Protein AF-A0A177ATF8-F1 (afdb_monomer_lite)

Sequence (347 aa):
CILMDHHNENELISTLVDDVFYNIKNSMKRIILTKNTNIICAMVNNLISILLDEKSLIYTFDLYVRNCFGDENGMIDVDKEVSIEEKDMLCTIQSEIQNLSKYTHLRDNIEANDEKSNILTIRSIFLIFLNNMDVAKQNIDSLAKFISKTYNESVISENDYTNKKLECCILSLTNVKEEIDIFIRRIYKKLYDSFICPIFSNFFIPFSTIDHSIESTDYKLHSCWLERLVDKIEEIFFSFKQVLTPRNGNIFLINLIAALSNHLSKIIYNKKFSKSMSSIVHTNVRTLMQYFDSLTDMSIKKHYLNLKNLVTILSLENIRSTNAEFIEDVIYDGVYTASEIKQILLL

InterPro domains:
  IPR013167 COG4 transport protein, middle alpha-helical bundle [PF08318] (4-52)
  IPR048682 Conserved oligomeric Golgi complex subunit 4 [PTHR24016] (6-344)
  IPR048684 Conserved oligomeric Golgi complex subunit 4, C-terminal [PF20662] (126-320)

Radius of gyration: 26.04 Å; chains: 1; bounding box: 55×57×76 Å

Structure (mmCIF, N/CA/C/O backbone):
data_AF-A0A177ATF8-F1
#
_entry.id   AF-A0A177ATF8-F1
#
loop_
_atom_site.group_PDB
_atom_site.id
_atom_site.type_symbol
_atom_site.label_atom_id
_atom_site.label_alt_id
_atom_site.label_comp_id
_atom_site.label_asym_id
_atom_site.label_entity_id
_atom_site.label_seq_id
_atom_site.pdbx_PDB_ins_code
_atom_site.Cartn_x
_atom_site.Cartn_y
_atom_site.Cartn_z
_atom_site.occupancy
_atom_site.B_iso_or_equiv
_atom_site.auth_seq_id
_atom_site.auth_comp_id
_atom_site.auth_asym_id
_atom_site.auth_atom_id
_atom_site.pdbx_PDB_model_num
ATOM 1 N N . CYS A 1 1 ? -24.972 -24.204 12.909 1.00 30.77 1 CYS A N 1
ATOM 2 C CA . CYS A 1 1 ? -23.916 -23.189 12.748 1.00 30.77 1 CYS A CA 1
ATOM 3 C C . CYS A 1 1 ? -24.547 -21.959 12.135 1.00 30.77 1 CYS A C 1
ATOM 5 O O . CYS A 1 1 ? -25.126 -22.086 11.064 1.00 30.77 1 CYS A O 1
ATOM 7 N N . ILE A 1 2 ? -24.527 -20.824 12.838 1.00 25.48 2 ILE A N 1
ATOM 8 C CA . ILE A 1 2 ? -24.933 -19.555 12.232 1.00 25.48 2 ILE A CA 1
ATOM 9 C C . ILE A 1 2 ? -23.849 -19.237 11.213 1.00 25.48 2 ILE A C 1
ATOM 11 O O . ILE A 1 2 ? -22.679 -19.106 11.563 1.00 25.48 2 ILE A O 1
ATOM 15 N N . LEU A 1 3 ? -24.249 -19.242 9.954 1.00 34.59 3 LEU A N 1
ATOM 16 C CA . LEU A 1 3 ? -23.430 -18.841 8.835 1.00 34.59 3 LEU A CA 1
ATOM 17 C C . LEU A 1 3 ? -23.235 -17.327 8.931 1.00 34.59 3 LEU A C 1
ATOM 19 O O . LEU A 1 3 ? -24.148 -16.577 8.616 1.00 34.59 3 LEU A O 1
ATOM 23 N N . MET A 1 4 ? -22.112 -16.908 9.517 1.00 41.06 4 MET A N 1
ATOM 24 C CA . MET A 1 4 ? -21.861 -15.507 9.882 1.00 41.06 4 MET A CA 1
ATOM 25 C C . MET A 1 4 ? -21.227 -14.683 8.754 1.00 41.06 4 MET A C 1
ATOM 27 O O . MET A 1 4 ? -21.242 -13.464 8.848 1.00 41.06 4 MET A O 1
ATOM 31 N N . ASP A 1 5 ? -20.697 -15.309 7.701 1.00 41.91 5 ASP A N 1
ATOM 32 C CA . ASP A 1 5 ? -20.011 -14.601 6.614 1.00 41.91 5 ASP A CA 1
ATOM 33 C C . ASP A 1 5 ? -20.756 -14.825 5.292 1.00 41.91 5 ASP A C 1
ATOM 35 O O . ASP A 1 5 ? -20.765 -15.927 4.738 1.00 41.91 5 ASP A O 1
ATOM 39 N N . HIS A 1 6 ? -21.422 -13.779 4.807 1.00 46.06 6 HIS A N 1
ATOM 40 C CA . HIS A 1 6 ? -21.939 -13.699 3.446 1.00 46.06 6 HIS A CA 1
ATOM 41 C C . HIS A 1 6 ? -21.131 -12.626 2.726 1.00 46.06 6 HIS A C 1
ATOM 43 O O . HIS A 1 6 ? -21.484 -11.453 2.749 1.00 46.06 6 HIS A O 1
ATOM 49 N N . HIS A 1 7 ? -20.029 -13.029 2.100 1.00 46.16 7 HIS A N 1
ATOM 50 C CA . HIS A 1 7 ? -19.323 -12.152 1.178 1.00 46.16 7 HIS A CA 1
ATOM 51 C C . HIS A 1 7 ? -20.158 -12.030 -0.103 1.00 46.16 7 HIS A C 1
ATOM 53 O O . HIS A 1 7 ? -20.204 -12.966 -0.903 1.00 46.16 7 HIS A O 1
ATOM 59 N N . ASN A 1 8 ? -20.828 -10.894 -0.317 1.00 51.62 8 ASN A N 1
ATOM 60 C CA . ASN A 1 8 ? -21.499 -10.643 -1.591 1.00 51.62 8 ASN A CA 1
ATOM 61 C C . ASN A 1 8 ? -20.451 -10.450 -2.692 1.00 51.62 8 ASN A C 1
ATOM 63 O O . ASN A 1 8 ? -19.430 -9.804 -2.493 1.00 51.62 8 ASN A O 1
ATOM 67 N N . GLU A 1 9 ? -20.706 -10.959 -3.890 1.00 49.53 9 GLU A N 1
ATOM 68 C CA . GLU A 1 9 ? -19.731 -10.978 -4.997 1.00 49.53 9 GLU A CA 1
ATOM 69 C C . GLU A 1 9 ? -19.339 -9.599 -5.539 1.00 49.53 9 GLU A C 1
ATOM 71 O O . GLU A 1 9 ? -18.375 -9.476 -6.289 1.00 49.53 9 GLU A O 1
ATOM 76 N N . ASN A 1 10 ? -20.050 -8.559 -5.101 1.00 56.31 10 ASN A N 1
ATOM 77 C CA . ASN A 1 10 ? -19.768 -7.161 -5.413 1.00 56.31 10 ASN A CA 1
ATOM 78 C C . ASN A 1 10 ? -19.165 -6.385 -4.230 1.00 56.31 10 ASN A C 1
ATOM 80 O O . ASN A 1 10 ? -18.885 -5.193 -4.361 1.00 56.31 10 ASN A O 1
ATOM 84 N N . GLU A 1 11 ? -19.007 -7.018 -3.069 1.00 62.88 11 GLU A N 1
ATOM 85 C CA . GLU A 1 11 ? -18.412 -6.387 -1.898 1.00 62.88 11 GLU A CA 1
ATOM 86 C C . GLU A 1 11 ? -16.899 -6.601 -1.909 1.00 62.88 11 GLU A C 1
ATOM 88 O O . GLU A 1 11 ? -16.391 -7.678 -2.191 1.00 62.88 11 GLU A O 1
ATOM 93 N N . LEU A 1 12 ? -16.159 -5.526 -1.646 1.00 71.56 12 LEU A N 1
ATOM 94 C CA . LEU A 1 12 ? -14.693 -5.539 -1.632 1.00 71.56 12 LEU A CA 1
ATOM 95 C C . LEU A 1 12 ? -14.150 -5.860 -0.231 1.00 71.56 12 LEU A C 1
ATOM 97 O O . LEU A 1 12 ? -12.941 -5.926 -0.031 1.00 71.56 12 LEU A O 1
ATOM 101 N N . ILE A 1 13 ? -15.037 -6.001 0.750 1.00 69.44 13 ILE A N 1
ATOM 102 C CA . ILE A 1 13 ? -14.748 -6.249 2.159 1.00 69.44 13 ILE A CA 1
ATOM 103 C C . ILE A 1 13 ? -15.751 -7.265 2.696 1.00 69.44 13 ILE A C 1
ATOM 105 O O . ILE A 1 13 ? -16.874 -7.332 2.210 1.00 69.44 13 ILE A O 1
ATOM 109 N N . SER A 1 14 ? -15.363 -8.023 3.719 1.00 69.25 14 SER A N 1
ATOM 110 C CA . SER A 1 14 ? -16.320 -8.847 4.463 1.00 69.25 14 SER A CA 1
ATOM 111 C C . SER A 1 14 ? -17.169 -7.953 5.366 1.00 69.25 14 SER A C 1
ATOM 113 O O . SER A 1 14 ? -16.641 -7.090 6.077 1.00 69.25 14 SER A O 1
ATOM 115 N N . THR A 1 15 ? -18.478 -8.209 5.393 1.00 66.62 15 THR A N 1
ATOM 116 C CA . THR A 1 15 ? -19.427 -7.553 6.305 1.00 66.62 15 THR A CA 1
ATOM 117 C C . THR A 1 15 ? -19.048 -7.746 7.776 1.00 66.62 15 THR A C 1
ATOM 119 O O . THR A 1 15 ? -19.342 -6.892 8.613 1.00 66.62 15 THR A O 1
ATOM 122 N N . LEU A 1 16 ? -18.313 -8.821 8.096 1.00 70.06 16 LEU A N 1
ATOM 123 C CA . LEU A 1 16 ? -17.873 -9.131 9.454 1.00 70.06 16 LEU A CA 1
ATOM 124 C C . LEU A 1 16 ? -16.997 -8.044 10.067 1.00 70.06 16 LEU A C 1
ATOM 126 O O . LEU A 1 16 ? -17.070 -7.830 11.276 1.00 70.06 16 LEU A O 1
ATOM 130 N N . VAL A 1 17 ? -16.161 -7.361 9.277 1.00 75.56 17 VAL A N 1
ATOM 131 C CA . VAL A 1 17 ? -15.259 -6.337 9.824 1.00 75.56 17 VAL A CA 1
ATOM 132 C C . VAL A 1 17 ? -16.083 -5.211 10.440 1.00 75.56 17 VAL A C 1
ATOM 134 O O . VAL A 1 17 ? -15.890 -4.861 11.606 1.00 75.56 17 VAL A O 1
ATOM 137 N N . ASP A 1 18 ? -17.051 -4.681 9.700 1.00 76.69 18 ASP A N 1
ATOM 138 C CA . ASP A 1 18 ? -17.889 -3.591 10.188 1.00 76.69 18 ASP A CA 1
ATOM 139 C C . ASP A 1 18 ? -18.818 -4.044 11.320 1.00 76.69 18 ASP A C 1
ATOM 141 O O . ASP A 1 18 ? -18.951 -3.325 12.315 1.00 76.69 18 ASP A O 1
ATOM 145 N N . ASP A 1 19 ? -19.372 -5.256 11.249 1.00 78.12 19 ASP A N 1
ATOM 146 C CA . ASP A 1 19 ? -20.216 -5.820 12.309 1.00 78.12 19 ASP A CA 1
ATOM 147 C C . ASP A 1 19 ? -19.453 -6.009 13.627 1.00 78.12 19 ASP A C 1
ATOM 149 O O . ASP A 1 19 ? -19.945 -5.660 14.710 1.00 78.12 19 ASP A O 1
ATOM 153 N N . VAL A 1 20 ? -18.221 -6.522 13.562 1.00 83.94 20 VAL A N 1
ATOM 154 C CA . VAL A 1 20 ? -17.347 -6.685 14.729 1.00 83.94 20 VAL A CA 1
ATOM 155 C C . VAL A 1 20 ? -17.054 -5.323 15.351 1.00 83.94 20 VAL A C 1
ATOM 157 O O . VAL A 1 20 ? -17.282 -5.133 16.550 1.00 83.94 20 VAL A O 1
ATOM 160 N N . PHE A 1 21 ? -16.628 -4.336 14.560 1.00 85.69 21 PHE A N 1
ATOM 161 C CA . PHE A 1 21 ? -16.332 -3.000 15.083 1.00 85.69 21 PHE A CA 1
ATOM 162 C C . PHE A 1 21 ? -17.583 -2.259 15.576 1.00 85.69 21 PHE A C 1
ATOM 164 O O . PHE A 1 21 ? -17.510 -1.537 16.577 1.00 85.69 21 PHE A O 1
ATOM 171 N N . TYR A 1 22 ? -18.748 -2.481 14.965 1.00 86.12 22 TYR A N 1
ATOM 172 C CA . TYR A 1 22 ? -20.034 -1.977 15.444 1.00 86.12 22 TYR A CA 1
ATOM 173 C C . TYR A 1 22 ? -20.392 -2.555 16.822 1.00 86.12 22 TYR A C 1
ATOM 175 O O . TYR A 1 22 ? -20.725 -1.813 17.756 1.00 86.12 22 TYR A O 1
ATOM 183 N N . ASN A 1 23 ? -20.251 -3.871 16.993 1.00 87.19 23 ASN A N 1
ATOM 184 C CA . ASN A 1 23 ? -20.499 -4.559 18.260 1.00 87.19 23 ASN A CA 1
ATOM 185 C C . ASN A 1 23 ? -19.520 -4.130 19.360 1.00 87.19 23 ASN A C 1
ATOM 187 O O . ASN A 1 23 ? -19.931 -3.899 20.508 1.00 87.19 23 ASN A O 1
ATOM 191 N N . ILE A 1 24 ? -18.243 -3.954 19.012 1.00 89.00 24 ILE A N 1
ATOM 192 C CA . ILE A 1 24 ? -17.220 -3.414 19.912 1.00 89.00 24 ILE A CA 1
ATOM 193 C C . ILE A 1 24 ? -17.608 -2.001 20.348 1.00 89.00 24 ILE A C 1
ATOM 195 O O . ILE A 1 24 ? -17.660 -1.721 21.546 1.00 89.00 24 ILE A O 1
ATOM 199 N N . LYS A 1 25 ? -17.958 -1.118 19.408 1.00 90.38 25 LYS A N 1
ATOM 200 C CA . LYS A 1 25 ? -18.354 0.268 19.694 1.00 90.38 25 LYS A CA 1
ATOM 201 C C . LYS A 1 25 ? -19.558 0.342 20.636 1.00 90.38 25 LYS A C 1
ATOM 203 O O . LYS A 1 25 ? -19.536 1.097 21.611 1.00 90.38 25 LYS A O 1
ATOM 208 N N . ASN A 1 26 ? -20.583 -0.480 20.403 1.00 89.12 26 ASN A N 1
ATOM 209 C CA . ASN A 1 26 ? -21.754 -0.574 21.279 1.00 89.12 26 ASN A CA 1
ATOM 210 C C . ASN A 1 26 ? -21.405 -1.085 22.683 1.00 89.12 26 ASN A C 1
ATOM 212 O O . ASN A 1 26 ? -21.933 -0.587 23.680 1.00 89.12 26 ASN A O 1
ATOM 216 N N . SER A 1 27 ? -20.499 -2.057 22.777 1.00 90.19 27 SER A N 1
ATOM 217 C CA .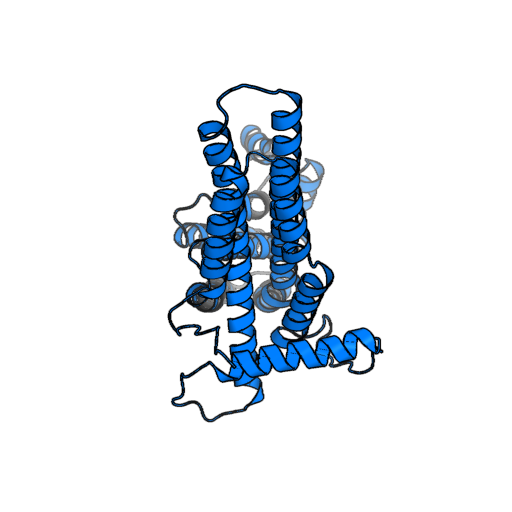 SER A 1 27 ? -20.024 -2.579 24.061 1.00 90.19 27 SER A CA 1
ATOM 218 C C . SER A 1 27 ? -19.214 -1.534 24.825 1.00 90.19 27 SER A C 1
ATOM 220 O O . SER A 1 27 ? -19.474 -1.308 26.006 1.00 90.19 27 SER A O 1
ATOM 222 N N . MET A 1 28 ? -18.329 -0.806 24.139 1.00 90.19 28 MET A N 1
ATOM 223 C CA . MET A 1 28 ? -17.573 0.304 24.719 1.00 90.19 28 MET A CA 1
ATOM 224 C C . MET A 1 28 ? -18.494 1.413 25.223 1.00 90.19 28 MET A C 1
ATOM 226 O O . MET A 1 28 ? -18.302 1.894 26.336 1.00 90.19 28 MET A O 1
ATOM 230 N N . LYS A 1 29 ? -19.553 1.757 24.479 1.00 90.56 29 LYS A N 1
ATOM 231 C CA . LYS A 1 29 ? -20.559 2.731 24.929 1.00 90.56 29 LYS A CA 1
ATOM 232 C C . LYS A 1 29 ? -21.166 2.342 26.281 1.00 90.56 29 LYS A C 1
ATOM 234 O O . LYS A 1 29 ? -21.261 3.184 27.167 1.00 90.56 29 LYS A O 1
ATOM 239 N N . ARG A 1 30 ? -21.547 1.070 26.463 1.00 90.19 30 ARG A N 1
ATOM 240 C CA . ARG A 1 30 ? -22.097 0.563 27.736 1.00 90.19 30 ARG A CA 1
ATOM 241 C C . ARG A 1 30 ? -21.068 0.591 28.864 1.00 90.19 30 ARG A C 1
ATOM 243 O O . ARG A 1 30 ? -21.401 0.979 29.978 1.00 90.19 30 ARG A O 1
ATOM 250 N N . ILE A 1 31 ? -19.827 0.206 28.579 1.00 89.50 31 ILE A N 1
ATOM 251 C CA . ILE A 1 31 ? -18.756 0.160 29.581 1.00 89.50 31 ILE A CA 1
ATOM 252 C C . ILE A 1 31 ? -18.374 1.569 30.041 1.00 89.50 31 ILE A C 1
ATOM 254 O O . ILE A 1 31 ? -18.194 1.784 31.236 1.00 89.50 31 ILE A O 1
ATOM 258 N N . ILE A 1 32 ? -18.324 2.551 29.138 1.00 88.56 32 ILE A N 1
ATOM 259 C CA . ILE A 1 32 ? -18.024 3.948 29.488 1.00 88.56 32 ILE A CA 1
ATOM 260 C C . ILE A 1 32 ? -19.057 4.508 30.480 1.00 88.56 32 ILE A C 1
ATOM 262 O O . ILE A 1 32 ? -18.682 5.206 31.420 1.00 88.56 32 ILE A O 1
ATOM 266 N N . LEU A 1 33 ? -20.334 4.120 30.364 1.00 86.81 33 LEU A N 1
ATOM 267 C CA . LEU A 1 33 ? -21.386 4.536 31.305 1.00 86.81 33 LEU A CA 1
ATOM 268 C C . LEU A 1 33 ? -21.161 4.046 32.744 1.00 86.81 33 LEU A C 1
ATOM 270 O O . LEU A 1 33 ? -21.700 4.645 33.671 1.00 86.81 33 LEU A O 1
ATOM 274 N N . THR A 1 34 ? -20.347 3.005 32.956 1.00 87.75 34 THR A N 1
ATOM 275 C CA . THR A 1 34 ? -19.973 2.554 34.310 1.00 87.75 34 THR A CA 1
ATOM 276 C C . THR A 1 34 ? -19.061 3.548 35.030 1.00 87.75 34 THR A C 1
ATOM 278 O O . THR A 1 34 ? -18.878 3.434 36.241 1.00 87.75 34 THR A O 1
ATOM 281 N N . LYS A 1 35 ? -18.467 4.503 34.293 1.00 82.19 35 LYS A N 1
ATOM 282 C CA . LYS A 1 35 ? -17.494 5.494 34.782 1.00 82.19 35 LYS A CA 1
ATOM 283 C C . LYS A 1 35 ? -16.283 4.874 35.487 1.00 82.19 35 LYS A C 1
ATOM 285 O O . LYS A 1 35 ? -15.591 5.541 36.250 1.00 82.19 35 LYS A O 1
ATOM 290 N N . ASN A 1 36 ? -16.007 3.596 35.225 1.00 86.19 36 ASN A N 1
ATOM 291 C CA . ASN A 1 36 ? -14.881 2.882 35.800 1.00 86.19 36 ASN A CA 1
ATOM 292 C C . ASN A 1 36 ? -13.776 2.708 34.753 1.00 86.19 36 ASN A C 1
ATOM 294 O O . ASN A 1 36 ? -13.821 1.807 33.912 1.00 86.19 36 ASN A O 1
ATOM 298 N N . THR A 1 37 ? -12.746 3.551 34.840 1.00 86.56 37 THR A N 1
ATOM 299 C CA . THR A 1 37 ? -11.597 3.548 33.922 1.00 86.56 37 THR A CA 1
ATOM 300 C C . THR A 1 37 ? -10.862 2.206 33.892 1.00 86.56 37 THR A C 1
ATOM 302 O O . THR A 1 37 ? -10.309 1.839 32.859 1.00 86.56 37 THR A O 1
ATOM 305 N N . ASN A 1 38 ? -10.887 1.426 34.980 1.00 87.56 38 ASN A N 1
ATOM 306 C CA . ASN A 1 38 ? -10.263 0.101 34.995 1.00 87.56 38 ASN A CA 1
ATOM 307 C C . ASN A 1 38 ? -11.000 -0.882 34.081 1.00 87.56 38 ASN A C 1
ATOM 309 O O . ASN A 1 38 ? -10.347 -1.638 33.370 1.00 87.56 38 ASN A O 1
ATOM 313 N N . ILE A 1 39 ? -12.336 -0.842 34.059 1.00 89.12 39 ILE A N 1
ATOM 314 C CA . ILE A 1 39 ? -13.144 -1.711 33.188 1.00 89.12 39 ILE A CA 1
ATOM 315 C C . ILE A 1 39 ? -12.968 -1.290 31.725 1.00 89.12 39 ILE A C 1
ATOM 317 O O . ILE A 1 39 ? -12.797 -2.146 30.860 1.00 89.12 39 ILE A O 1
ATOM 321 N N . ILE A 1 40 ? -12.934 0.022 31.453 1.00 88.75 40 ILE A N 1
ATOM 322 C CA . ILE A 1 40 ? -12.675 0.551 30.105 1.00 88.75 40 ILE A CA 1
ATOM 323 C C . ILE A 1 40 ? -11.311 0.063 29.601 1.00 88.75 40 ILE A C 1
ATOM 325 O O . ILE A 1 40 ? -11.233 -0.534 28.531 1.00 88.75 40 ILE A O 1
ATOM 329 N N . CYS A 1 41 ? -10.245 0.258 30.381 1.00 89.25 41 CYS A N 1
ATOM 330 C CA . CYS A 1 41 ? -8.902 -0.172 29.994 1.00 89.25 41 CYS A CA 1
ATOM 331 C C . CYS A 1 41 ? -8.767 -1.696 29.888 1.00 89.25 41 CYS A C 1
ATOM 333 O O . CYS A 1 41 ? -8.098 -2.173 28.979 1.00 89.25 41 CYS A O 1
ATOM 335 N N . ALA A 1 42 ? -9.421 -2.473 30.759 1.00 89.81 42 ALA A N 1
ATOM 336 C CA . ALA A 1 42 ? -9.434 -3.930 30.641 1.00 89.81 42 ALA A CA 1
ATOM 337 C C . ALA A 1 42 ? -10.078 -4.385 29.322 1.00 89.81 42 ALA A C 1
ATOM 339 O O . ALA A 1 42 ? -9.530 -5.248 28.641 1.00 89.81 42 ALA A O 1
ATOM 340 N N . MET A 1 43 ? -11.194 -3.764 28.924 1.00 89.00 43 MET A N 1
ATOM 341 C CA . MET A 1 43 ? -11.837 -4.056 27.643 1.00 89.00 43 MET A CA 1
ATOM 342 C C . MET A 1 43 ? -10.952 -3.656 26.462 1.00 89.00 43 MET A C 1
ATOM 344 O O . MET A 1 43 ? -10.800 -4.440 25.534 1.00 89.00 43 MET A O 1
ATOM 348 N N . VAL A 1 44 ? -10.332 -2.472 26.506 1.00 88.31 44 VAL A N 1
ATOM 349 C CA . VAL A 1 44 ? -9.377 -2.036 25.474 1.00 88.31 44 VAL A CA 1
ATOM 350 C C . VAL A 1 44 ? -8.228 -3.030 25.338 1.00 88.31 44 VAL A C 1
ATOM 352 O O . VAL A 1 44 ? -7.942 -3.468 24.232 1.00 88.31 44 VAL A O 1
ATOM 355 N N . ASN A 1 45 ? -7.609 -3.437 26.443 1.00 88.31 45 ASN A N 1
ATOM 356 C CA . ASN A 1 45 ? -6.496 -4.382 26.413 1.00 88.31 45 ASN A CA 1
ATOM 357 C C . ASN A 1 45 ? -6.920 -5.751 25.868 1.00 88.31 45 ASN A C 1
ATOM 359 O O . ASN A 1 45 ? -6.176 -6.360 25.105 1.00 88.31 45 ASN A O 1
ATOM 363 N N . ASN A 1 46 ? -8.126 -6.214 26.204 1.00 87.81 46 ASN A N 1
ATOM 364 C CA . ASN A 1 46 ? -8.678 -7.442 25.638 1.00 87.81 46 ASN A CA 1
ATOM 365 C C . ASN A 1 46 ? -8.894 -7.322 24.119 1.00 87.81 46 ASN A C 1
ATOM 367 O O . ASN A 1 46 ? -8.523 -8.217 23.370 1.00 87.81 46 ASN A O 1
ATOM 371 N N . LEU A 1 47 ? -9.435 -6.191 23.652 1.00 85.31 47 LEU A N 1
ATOM 372 C CA . LEU A 1 47 ? -9.589 -5.914 22.220 1.00 85.31 47 LEU A CA 1
ATOM 373 C C . LEU A 1 47 ? -8.239 -5.896 21.502 1.00 85.31 47 LEU A C 1
ATOM 375 O O . LEU A 1 47 ? -8.109 -6.500 20.445 1.00 85.31 47 LEU A O 1
ATOM 379 N N . ILE A 1 48 ? -7.234 -5.243 22.090 1.00 84.75 48 ILE A N 1
ATOM 380 C CA . ILE A 1 48 ? -5.866 -5.211 21.564 1.00 84.75 48 ILE A CA 1
ATOM 381 C C . ILE A 1 48 ? -5.311 -6.631 21.435 1.00 84.75 48 ILE A C 1
ATOM 383 O O . ILE A 1 48 ? -4.786 -6.966 20.382 1.00 84.75 48 ILE A O 1
ATOM 387 N N . SER A 1 49 ? -5.474 -7.473 22.459 1.00 83.25 49 SER A N 1
ATOM 388 C CA . SER A 1 49 ? -4.989 -8.859 22.432 1.00 83.25 49 SER A CA 1
ATOM 389 C C . SER A 1 49 ? -5.633 -9.702 21.332 1.00 83.25 49 SER A C 1
ATOM 391 O O . SER A 1 49 ? -4.982 -10.600 20.816 1.00 83.25 49 SER A O 1
ATOM 393 N N . ILE A 1 50 ? -6.897 -9.440 20.994 1.00 80.25 50 ILE A N 1
ATOM 394 C CA . ILE A 1 50 ? -7.609 -10.155 19.926 1.00 80.25 50 ILE A CA 1
ATOM 395 C C . ILE A 1 50 ? -7.190 -9.619 18.549 1.00 80.25 50 ILE A C 1
ATOM 397 O O . ILE A 1 50 ? -7.006 -10.392 17.616 1.00 80.25 50 ILE A O 1
ATOM 401 N N . LEU A 1 51 ? -7.028 -8.298 18.413 1.00 76.75 51 LEU A N 1
ATOM 402 C CA . LEU A 1 51 ? -6.631 -7.655 17.154 1.00 76.75 51 LEU A CA 1
ATOM 403 C C . LEU A 1 51 ? -5.164 -7.916 16.788 1.00 76.75 51 LEU A C 1
ATOM 405 O O . LEU A 1 51 ? -4.837 -7.982 15.607 1.00 76.75 51 LEU A O 1
ATOM 409 N N . LEU A 1 52 ? -4.292 -8.036 17.791 1.00 69.88 52 LEU A N 1
ATOM 410 C CA . LEU A 1 52 ? -2.867 -8.333 17.657 1.00 69.88 52 LEU A CA 1
ATOM 411 C C . LEU A 1 52 ? -2.549 -9.789 17.993 1.00 69.88 52 LEU A C 1
ATOM 413 O O . LEU A 1 52 ? -1.481 -10.057 18.544 1.00 69.88 52 LEU A O 1
ATOM 417 N N . ASP A 1 53 ? -3.426 -10.743 17.679 1.00 73.50 53 ASP A N 1
ATOM 418 C CA . ASP A 1 53 ? -2.983 -12.137 17.629 1.00 73.50 53 ASP A CA 1
ATOM 419 C C . ASP A 1 53 ? -2.003 -12.304 16.451 1.00 73.50 53 ASP A C 1
ATOM 421 O O . ASP A 1 53 ? -2.332 -12.750 15.351 1.00 73.50 53 ASP A O 1
ATOM 425 N N . GLU A 1 54 ? -0.783 -11.815 16.674 1.00 53.69 54 GLU A N 1
ATOM 426 C CA 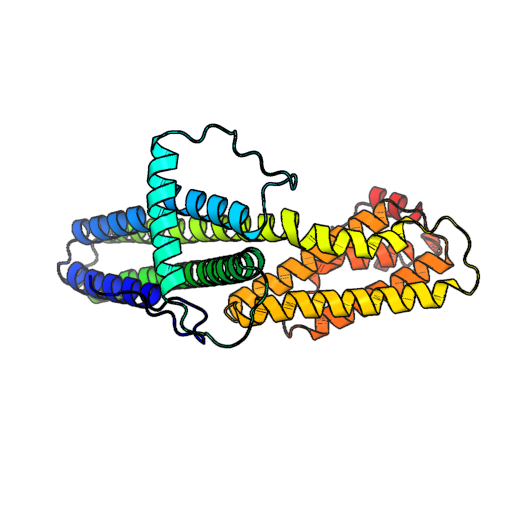. GLU A 1 54 ? 0.270 -11.593 15.692 1.00 53.69 54 GLU A CA 1
ATOM 427 C C . GLU A 1 54 ? 0.657 -12.911 15.029 1.00 53.69 54 GLU A C 1
ATOM 429 O O . GLU A 1 54 ? 0.912 -12.951 13.826 1.00 53.69 54 GLU A O 1
ATOM 434 N N . LYS A 1 55 ? 0.614 -14.009 15.796 1.00 55.09 55 LYS A N 1
ATOM 435 C CA . LYS A 1 55 ? 0.852 -15.358 15.286 1.00 55.09 55 LYS A CA 1
ATOM 436 C C . LYS A 1 55 ? -0.182 -15.735 14.238 1.00 55.09 55 LYS A C 1
ATOM 438 O O . LYS A 1 55 ? 0.212 -16.179 13.168 1.00 55.09 55 LYS A O 1
ATOM 443 N N . SER A 1 56 ? -1.465 -15.503 14.506 1.00 61.53 56 SER A N 1
ATOM 444 C CA . SER A 1 56 ? -2.536 -15.781 13.548 1.00 61.53 56 SER A CA 1
ATOM 445 C C . SER A 1 56 ? -2.392 -14.928 12.285 1.00 61.53 56 SER A C 1
ATOM 447 O O . SER A 1 56 ? -2.448 -15.456 11.175 1.00 61.53 56 SER A O 1
ATOM 449 N N . LEU A 1 57 ? -2.106 -13.629 12.422 1.00 62.00 57 LEU A N 1
ATOM 450 C CA . LEU A 1 57 ? -1.960 -12.720 11.279 1.00 62.00 57 LEU A CA 1
ATOM 451 C C . LEU A 1 57 ? -0.745 -13.044 10.401 1.00 62.00 57 LEU A C 1
ATOM 453 O O . LEU A 1 57 ? -0.901 -13.184 9.186 1.00 62.00 57 LEU A O 1
ATOM 457 N N . ILE A 1 58 ? 0.449 -13.173 10.990 1.00 59.00 58 ILE A N 1
ATOM 458 C CA . ILE A 1 58 ? 1.688 -13.491 10.258 1.00 59.00 58 ILE A CA 1
ATOM 459 C C . ILE A 1 58 ? 1.545 -14.831 9.550 1.00 59.00 58 ILE A C 1
ATOM 461 O O . ILE A 1 58 ? 1.846 -14.940 8.364 1.00 59.00 58 ILE A O 1
ATOM 465 N N . TYR A 1 59 ? 1.032 -15.826 10.261 1.00 61.62 59 TYR A N 1
ATOM 466 C CA . TYR A 1 59 ? 0.837 -17.153 9.717 1.00 61.62 59 TYR A CA 1
ATOM 467 C C . TYR A 1 59 ? -0.173 -17.169 8.569 1.00 61.62 59 TYR A C 1
ATOM 469 O O . TYR A 1 59 ? 0.083 -17.757 7.521 1.00 61.62 59 TYR A O 1
ATOM 477 N N . THR A 1 60 ? -1.300 -16.474 8.737 1.00 60.19 60 THR A N 1
ATOM 478 C CA . THR A 1 60 ? -2.318 -16.325 7.693 1.00 60.19 60 THR A CA 1
ATOM 479 C C . THR A 1 60 ? -1.714 -15.667 6.452 1.00 60.19 60 THR A C 1
ATOM 481 O O . THR A 1 60 ? -1.928 -16.139 5.337 1.00 60.19 60 THR A O 1
ATOM 484 N N . PHE A 1 61 ? -0.894 -14.627 6.627 1.00 63.34 61 PHE A N 1
ATOM 485 C CA . PHE A 1 61 ? -0.171 -13.989 5.529 1.00 63.34 61 PHE A CA 1
ATOM 486 C C . PHE A 1 61 ? 0.813 -14.932 4.830 1.00 63.34 61 PHE A C 1
ATOM 488 O O . PHE A 1 61 ? 0.748 -15.049 3.607 1.00 63.34 61 PHE A O 1
ATOM 495 N N . ASP A 1 62 ? 1.688 -15.613 5.570 1.00 58.47 62 ASP A N 1
ATOM 496 C CA . ASP A 1 62 ? 2.680 -16.523 4.989 1.00 58.47 62 ASP A CA 1
ATOM 497 C C . ASP A 1 62 ? 1.998 -17.677 4.239 1.00 58.47 62 ASP A C 1
ATOM 499 O O . ASP A 1 62 ? 2.407 -18.033 3.131 1.00 58.47 62 ASP A O 1
ATOM 503 N N . LEU A 1 63 ? 0.896 -18.200 4.787 1.00 61.34 63 LEU A N 1
ATOM 504 C CA . LEU A 1 63 ? 0.074 -19.227 4.156 1.00 61.34 63 LEU A CA 1
ATOM 505 C C . LEU A 1 63 ? -0.570 -18.727 2.855 1.00 61.34 63 LEU A C 1
ATOM 507 O O . LEU A 1 63 ? -0.492 -19.410 1.833 1.00 61.34 63 LEU A O 1
ATOM 511 N N . TYR A 1 64 ? -1.191 -17.543 2.861 1.00 59.91 64 TYR A N 1
ATOM 512 C CA . TYR A 1 64 ? -1.781 -16.974 1.648 1.00 59.91 64 TYR A CA 1
ATOM 513 C C . TYR A 1 64 ? -0.723 -16.645 0.601 1.00 59.91 64 TYR A C 1
ATOM 515 O O . TYR A 1 64 ? -0.955 -16.900 -0.576 1.00 59.91 64 TYR A O 1
ATOM 523 N N . VAL A 1 65 ? 0.440 -16.120 0.992 1.00 55.88 65 VAL A N 1
ATOM 524 C CA . VAL A 1 65 ? 1.518 -15.837 0.039 1.00 55.88 65 VAL A CA 1
ATOM 525 C C . VAL A 1 65 ? 2.021 -17.119 -0.603 1.00 55.88 65 VAL A C 1
ATOM 527 O O . VAL A 1 65 ? 2.090 -17.190 -1.828 1.00 55.88 65 VAL A O 1
ATOM 530 N N . ARG A 1 66 ? 2.290 -18.150 0.202 1.00 58.59 66 ARG A N 1
ATOM 531 C CA . ARG A 1 66 ? 2.708 -19.465 -0.289 1.00 58.59 66 ARG A CA 1
ATOM 532 C C . ARG A 1 66 ? 1.674 -20.075 -1.239 1.00 58.59 66 ARG A C 1
ATOM 534 O O . ARG A 1 66 ? 2.046 -20.566 -2.299 1.00 58.59 66 ARG A O 1
ATOM 541 N N . ASN A 1 67 ? 0.385 -20.004 -0.903 1.00 54.69 67 ASN A N 1
ATOM 542 C CA . ASN A 1 67 ? -0.684 -20.609 -1.706 1.00 54.69 67 ASN A CA 1
ATOM 543 C C . ASN A 1 67 ? -1.047 -19.807 -2.968 1.00 54.69 67 ASN A C 1
ATOM 545 O O . ASN A 1 67 ? -1.377 -20.396 -3.993 1.00 54.69 67 ASN A O 1
ATOM 549 N N . CYS A 1 68 ? -1.007 -18.475 -2.913 1.00 51.25 68 CYS A N 1
ATOM 550 C CA . CYS A 1 68 ? -1.308 -17.611 -4.058 1.00 51.25 68 CYS A CA 1
ATOM 551 C C . CYS A 1 68 ? -0.133 -17.485 -5.030 1.00 51.25 68 CYS A C 1
ATOM 553 O O . CYS A 1 68 ? -0.349 -17.297 -6.227 1.00 51.25 68 CYS A O 1
ATOM 555 N N . PHE A 1 69 ? 1.097 -17.484 -4.506 1.00 50.78 69 PHE A N 1
ATOM 556 C CA . PHE A 1 69 ? 2.268 -16.985 -5.229 1.00 50.78 69 PHE A CA 1
ATOM 557 C C . PHE A 1 69 ? 3.486 -17.926 -5.183 1.00 50.78 69 PHE A C 1
ATOM 559 O O . PHE A 1 69 ? 4.455 -17.659 -5.890 1.00 50.78 69 PHE A O 1
ATOM 566 N N . GLY A 1 70 ? 3.429 -19.034 -4.431 1.00 48.22 70 GLY A N 1
ATOM 567 C CA . GLY A 1 70 ? 4.525 -20.000 -4.285 1.00 48.22 70 GLY A CA 1
ATOM 568 C C . GLY A 1 70 ? 5.646 -19.535 -3.344 1.00 48.22 70 GLY A C 1
ATOM 569 O O . GLY A 1 70 ? 5.719 -18.368 -2.959 1.00 48.22 70 GLY A O 1
ATOM 570 N N . ASP A 1 71 ? 6.537 -20.456 -2.960 1.00 44.59 71 ASP A N 1
ATOM 571 C CA . ASP A 1 71 ? 7.772 -20.112 -2.238 1.00 44.59 71 ASP A CA 1
ATOM 572 C C . ASP A 1 71 ? 8.783 -19.448 -3.199 1.00 44.59 71 ASP A C 1
ATOM 574 O O . ASP A 1 71 ? 8.741 -19.673 -4.410 1.00 44.59 71 ASP A O 1
ATOM 578 N N . GLU A 1 72 ? 9.721 -18.657 -2.653 1.00 43.78 72 GLU A N 1
ATOM 579 C CA . GLU A 1 72 ? 10.675 -17.776 -3.368 1.00 43.78 72 GLU A CA 1
ATOM 580 C C . GLU A 1 72 ? 11.479 -18.425 -4.520 1.00 43.78 72 GLU A C 1
ATOM 582 O O . GLU A 1 72 ? 12.099 -17.705 -5.299 1.00 43.78 72 GLU A O 1
ATOM 587 N N . ASN A 1 73 ? 11.445 -19.754 -4.667 1.00 36.81 73 ASN A N 1
ATOM 588 C CA . ASN A 1 73 ? 12.220 -20.520 -5.645 1.00 36.81 73 ASN A CA 1
ATOM 589 C C . ASN A 1 73 ? 11.395 -21.334 -6.662 1.00 36.81 73 ASN A C 1
ATOM 591 O O . ASN A 1 73 ? 11.987 -22.083 -7.436 1.00 36.81 73 ASN A O 1
ATOM 595 N N . GLY A 1 74 ? 10.060 -21.238 -6.694 1.00 35.44 74 GLY A N 1
ATOM 596 C CA . GLY A 1 74 ? 9.253 -21.935 -7.715 1.00 35.44 74 GLY A CA 1
ATOM 597 C C . GLY A 1 74 ? 9.369 -23.471 -7.721 1.00 35.44 74 GLY A C 1
ATOM 598 O O . GLY A 1 74 ? 8.957 -24.111 -8.685 1.00 35.44 74 GLY A O 1
ATOM 599 N N . MET A 1 75 ? 9.909 -24.069 -6.658 1.00 29.28 75 MET A N 1
ATOM 600 C CA . MET A 1 75 ? 9.928 -25.511 -6.426 1.00 29.28 75 MET A CA 1
ATOM 601 C C . MET A 1 75 ? 9.164 -25.788 -5.136 1.00 29.28 75 MET A C 1
ATOM 603 O O . MET A 1 75 ? 9.456 -25.206 -4.092 1.00 29.28 75 MET A O 1
ATOM 607 N N . ILE A 1 76 ? 8.159 -26.651 -5.245 1.00 33.47 76 ILE A N 1
ATOM 608 C CA . ILE A 1 76 ? 7.395 -27.201 -4.131 1.00 33.47 76 ILE A CA 1
ATOM 609 C C . ILE A 1 76 ? 8.369 -28.033 -3.286 1.00 33.47 76 ILE A C 1
ATOM 611 O O . ILE A 1 76 ? 8.754 -29.120 -3.705 1.00 33.47 76 ILE A O 1
ATOM 615 N N . ASP A 1 77 ? 8.779 -27.521 -2.127 1.00 31.06 77 ASP A N 1
ATOM 616 C CA . ASP A 1 77 ? 9.537 -28.290 -1.138 1.00 31.06 77 ASP A CA 1
ATOM 617 C C . ASP A 1 77 ? 8.623 -28.545 0.068 1.00 31.06 77 ASP A C 1
ATOM 619 O O . ASP A 1 77 ? 8.493 -27.724 0.978 1.00 31.06 77 ASP A O 1
ATOM 623 N N . VAL A 1 78 ? 7.901 -29.667 0.013 1.00 36.84 78 VAL A N 1
ATOM 624 C CA . VAL A 1 78 ? 6.949 -30.125 1.048 1.00 36.84 78 VAL A CA 1
ATOM 625 C C . VAL A 1 78 ? 7.677 -30.587 2.321 1.00 36.84 78 VAL A C 1
ATOM 627 O O . VAL A 1 78 ? 7.038 -30.826 3.343 1.00 36.84 78 VAL A O 1
ATOM 630 N N . ASP A 1 79 ? 9.012 -30.625 2.313 1.00 33.50 79 ASP A N 1
ATOM 631 C CA . ASP A 1 79 ? 9.804 -31.299 3.343 1.00 33.50 79 ASP A CA 1
ATOM 632 C C . ASP A 1 79 ? 10.436 -30.368 4.392 1.00 33.50 79 ASP A C 1
ATOM 634 O O . ASP A 1 79 ? 11.203 -30.820 5.245 1.00 33.50 79 ASP A O 1
ATOM 638 N N . LYS A 1 80 ? 10.082 -29.075 4.432 1.00 40.66 80 LYS A N 1
ATOM 639 C CA . LYS A 1 80 ? 10.379 -28.271 5.630 1.00 40.66 80 LYS A CA 1
ATOM 640 C C . LYS A 1 80 ? 9.406 -28.661 6.735 1.00 40.66 80 LYS A C 1
ATOM 642 O O . LYS A 1 80 ? 8.243 -28.275 6.697 1.00 40.66 80 LYS A O 1
ATOM 647 N N . GLU A 1 81 ? 9.900 -29.435 7.700 1.00 36.62 81 GLU A N 1
ATOM 648 C CA . GLU A 1 81 ? 9.201 -29.863 8.914 1.00 36.62 81 GLU A CA 1
ATOM 649 C C . GLU A 1 81 ? 8.588 -28.672 9.669 1.00 36.62 81 GLU A C 1
ATOM 651 O O . GLU A 1 81 ? 9.187 -28.076 10.559 1.00 36.62 81 GLU A O 1
ATOM 656 N N . VAL A 1 82 ? 7.359 -28.329 9.290 1.00 43.72 82 VAL A N 1
ATOM 657 C CA . VAL A 1 82 ? 6.448 -27.484 10.059 1.00 43.72 82 VAL A CA 1
ATOM 658 C C . VAL A 1 82 ? 6.102 -28.245 11.341 1.00 43.72 82 VAL A C 1
ATOM 660 O O . VAL A 1 82 ? 5.748 -29.432 11.284 1.00 43.72 82 VAL A O 1
ATOM 663 N N . SER A 1 83 ? 6.250 -27.590 12.494 1.00 42.50 83 SER A N 1
ATOM 664 C CA . SER A 1 83 ? 6.016 -28.193 13.808 1.00 42.50 83 SER A CA 1
ATOM 665 C C . SER A 1 83 ? 4.571 -28.703 13.942 1.00 42.50 83 SER A C 1
ATOM 667 O O . SER A 1 83 ? 3.663 -28.255 13.242 1.00 42.50 83 SER A O 1
ATOM 669 N N . ILE A 1 84 ? 4.332 -29.683 14.820 1.00 42.53 84 ILE A N 1
ATOM 670 C CA . ILE A 1 84 ? 3.016 -30.342 14.965 1.00 42.53 84 ILE A CA 1
ATOM 671 C C . ILE A 1 84 ? 1.914 -29.330 15.340 1.00 42.53 84 ILE A C 1
ATOM 673 O O . ILE A 1 84 ? 0.800 -29.420 14.832 1.00 42.53 84 ILE A O 1
ATOM 677 N N . GLU A 1 85 ? 2.245 -28.315 16.142 1.00 41.44 85 GLU A N 1
ATOM 678 C CA . GLU A 1 85 ? 1.330 -27.226 16.521 1.00 41.44 85 GLU A CA 1
ATOM 679 C C . GLU A 1 85 ? 0.979 -26.318 15.328 1.00 41.44 85 GLU A C 1
ATOM 681 O O . GLU A 1 85 ? -0.166 -25.893 15.169 1.00 41.44 85 GLU A O 1
ATOM 686 N N . GLU A 1 86 ? 1.942 -26.068 14.440 1.00 38.69 86 GLU A N 1
ATOM 687 C CA . GLU A 1 86 ? 1.722 -25.327 13.197 1.00 38.69 86 GLU A CA 1
ATOM 688 C C . GLU A 1 86 ? 0.918 -26.154 12.177 1.00 38.69 86 GLU A C 1
ATOM 690 O O . GLU A 1 86 ? 0.147 -25.571 11.419 1.00 38.69 86 GLU A O 1
ATOM 695 N N . LYS A 1 87 ? 1.028 -27.494 12.180 1.00 38.94 87 LYS A N 1
ATOM 696 C CA . LYS A 1 87 ? 0.216 -28.407 11.346 1.00 38.94 87 LYS A CA 1
ATOM 697 C C . LYS A 1 87 ? -1.255 -28.477 11.775 1.00 38.94 87 LYS A C 1
ATOM 699 O O . LYS A 1 87 ? -2.129 -28.518 10.911 1.00 38.94 87 LYS A O 1
ATOM 704 N N . ASP A 1 88 ? -1.546 -28.434 13.072 1.00 38.75 88 ASP A N 1
ATOM 705 C CA . ASP A 1 88 ? -2.931 -28.404 13.567 1.00 38.75 88 ASP A CA 1
ATOM 706 C C . ASP A 1 88 ? -3.606 -27.046 13.302 1.00 38.75 88 ASP A C 1
ATOM 708 O O . ASP A 1 88 ? -4.775 -26.992 12.897 1.00 38.75 88 ASP A O 1
ATOM 712 N N . MET A 1 89 ? -2.859 -25.940 13.417 1.00 36.62 89 MET A N 1
ATOM 713 C CA . MET A 1 89 ? -3.323 -24.630 12.938 1.00 36.62 89 MET A CA 1
ATOM 714 C C . MET A 1 89 ? -3.481 -24.596 11.409 1.00 36.62 89 MET A C 1
ATOM 716 O O . MET A 1 89 ? -4.442 -23.990 10.931 1.00 36.62 89 MET A O 1
ATOM 720 N N . LEU A 1 90 ? -2.629 -25.309 10.652 1.00 37.75 90 LEU A N 1
ATOM 721 C CA . LEU A 1 90 ? -2.708 -25.391 9.179 1.00 37.75 90 LEU A CA 1
ATOM 722 C C . LEU A 1 90 ? -4.022 -26.049 8.785 1.00 37.75 90 LEU A C 1
ATOM 724 O O . LEU A 1 90 ? -4.733 -25.514 7.943 1.00 37.75 90 LEU A O 1
ATOM 728 N N . CYS A 1 91 ? -4.377 -27.160 9.433 1.00 39.69 91 CYS A N 1
ATOM 729 C CA . CYS A 1 91 ? -5.644 -27.851 9.216 1.00 39.69 91 CYS A CA 1
ATOM 730 C C . CYS A 1 91 ? -6.852 -26.986 9.594 1.00 39.69 91 CYS A C 1
ATOM 732 O O . CYS A 1 91 ? -7.846 -26.979 8.870 1.00 39.69 91 CYS A O 1
ATOM 734 N N . THR A 1 92 ? -6.773 -26.232 10.694 1.00 37.75 92 THR A N 1
ATOM 735 C CA . THR A 1 92 ? -7.883 -25.389 11.166 1.00 37.75 92 THR A CA 1
ATOM 736 C C . THR A 1 92 ? -8.127 -24.225 10.207 1.00 37.75 92 THR A C 1
ATOM 738 O O . THR A 1 92 ? -9.244 -24.054 9.723 1.00 37.75 92 THR A O 1
ATOM 741 N N . ILE A 1 93 ? -7.074 -23.505 9.818 1.00 40.25 93 ILE A N 1
ATOM 742 C CA . ILE A 1 93 ? -7.172 -22.371 8.893 1.00 40.25 93 ILE A CA 1
ATOM 743 C C . ILE A 1 93 ? -7.432 -22.848 7.458 1.00 40.25 93 ILE A C 1
ATOM 745 O O . ILE A 1 93 ? -8.239 -22.241 6.765 1.00 40.25 93 ILE A O 1
ATOM 749 N N . GLN A 1 94 ? -6.866 -23.975 7.001 1.00 42.94 94 GLN A N 1
ATOM 750 C CA . GLN A 1 94 ? -7.272 -24.583 5.724 1.00 42.94 94 GLN A CA 1
ATOM 751 C C . GLN A 1 94 ? -8.742 -24.989 5.738 1.00 42.94 94 GLN A C 1
ATOM 753 O O . GLN A 1 94 ? -9.411 -24.811 4.726 1.00 42.94 94 GLN A O 1
ATOM 758 N N . SER A 1 95 ? -9.266 -25.493 6.857 1.00 42.41 95 SER A N 1
ATOM 759 C CA . SER A 1 95 ? -10.689 -25.808 6.971 1.00 42.41 95 SER A CA 1
ATOM 760 C C . SER A 1 95 ? -11.556 -24.546 6.965 1.00 42.41 95 SER A C 1
ATOM 762 O O . SER A 1 95 ? -12.613 -24.547 6.345 1.00 42.41 95 SER A O 1
ATOM 764 N N . GLU A 1 96 ? -11.101 -23.440 7.562 1.00 43.09 96 GLU A N 1
ATOM 765 C CA . GLU A 1 96 ? -11.791 -22.144 7.528 1.00 43.09 96 GLU A CA 1
ATOM 766 C C . GLU 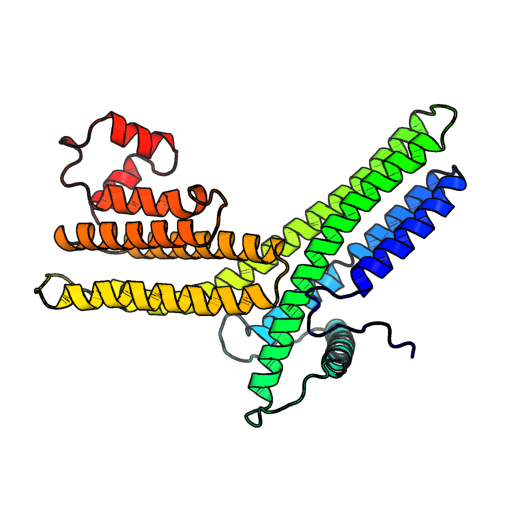A 1 96 ? -11.736 -21.501 6.140 1.00 43.09 96 GLU A C 1
ATOM 768 O O . GLU A 1 96 ? -12.758 -21.034 5.649 1.00 43.09 96 GLU A O 1
ATOM 773 N N . ILE A 1 97 ? -10.600 -21.580 5.447 1.00 40.91 97 ILE A N 1
ATOM 774 C CA . ILE A 1 97 ? -10.435 -21.143 4.055 1.00 40.91 97 ILE A CA 1
ATOM 775 C C . ILE A 1 97 ? -11.256 -22.024 3.103 1.00 40.91 97 ILE A C 1
ATOM 777 O O . ILE A 1 97 ? -11.867 -21.502 2.177 1.00 40.91 97 ILE A O 1
ATOM 781 N N . GLN A 1 98 ? -11.338 -23.340 3.334 1.00 42.16 98 GLN A N 1
ATOM 782 C CA . GLN A 1 98 ? -12.216 -24.254 2.585 1.00 42.16 98 GLN A CA 1
ATOM 783 C C . GLN A 1 98 ? -13.702 -24.029 2.892 1.00 42.16 98 GLN A C 1
ATOM 785 O O . GLN A 1 98 ? -14.566 -24.277 2.049 1.00 42.16 98 GLN A O 1
ATOM 790 N N . ASN A 1 99 ? -14.020 -23.564 4.098 1.00 41.62 99 ASN A N 1
ATOM 791 C CA . ASN A 1 99 ? -15.369 -23.152 4.449 1.00 41.62 99 ASN A CA 1
ATOM 792 C C . ASN A 1 99 ? -15.704 -21.803 3.800 1.00 41.62 99 ASN A C 1
ATOM 794 O O . ASN A 1 99 ? -16.808 -21.664 3.297 1.00 41.62 99 ASN A O 1
ATOM 798 N N . LEU A 1 100 ? -14.763 -20.860 3.711 1.00 37.88 100 LEU A N 1
ATOM 799 C CA . LEU A 1 100 ? -14.937 -19.577 3.019 1.00 37.88 100 LEU A CA 1
ATOM 800 C C . LEU A 1 100 ? -14.964 -19.730 1.489 1.00 37.88 100 LEU A C 1
ATOM 802 O O . LEU A 1 100 ? -15.741 -19.052 0.822 1.00 37.88 100 LEU A O 1
ATOM 806 N N . SER A 1 101 ? -14.212 -20.678 0.918 1.00 38.69 101 SER A N 1
ATOM 807 C CA . SER A 1 101 ? -14.274 -21.003 -0.514 1.00 38.69 101 SER A CA 1
ATOM 808 C C . SER A 1 101 ? -15.599 -21.666 -0.911 1.00 38.69 101 SER A C 1
ATOM 810 O O . SER A 1 101 ? -16.060 -21.487 -2.038 1.00 38.69 101 SER A O 1
ATOM 812 N N . LYS A 1 102 ? -16.272 -22.351 0.026 1.00 41.47 102 LYS A N 1
ATOM 813 C CA . LYS A 1 102 ? -17.628 -22.901 -0.148 1.00 41.47 102 LYS A CA 1
ATOM 814 C C . LYS A 1 102 ? -18.736 -21.847 -0.233 1.00 41.47 102 LYS A C 1
ATOM 816 O O . LYS A 1 102 ? -19.823 -22.193 -0.687 1.00 41.47 102 LYS A O 1
ATOM 821 N N . TYR A 1 103 ? -18.485 -20.596 0.160 1.00 37.56 103 TYR A N 1
ATOM 822 C CA . TYR A 1 103 ? -19.476 -19.508 0.102 1.00 37.56 103 TYR A CA 1
ATOM 823 C C . TYR A 1 103 ? -19.328 -18.590 -1.117 1.00 37.56 103 TYR A C 1
ATOM 825 O O . TYR A 1 103 ? -19.928 -17.521 -1.156 1.00 37.56 103 TYR A O 1
ATOM 833 N N . THR A 1 104 ? -18.601 -19.025 -2.149 1.00 37.44 104 THR A N 1
ATOM 834 C CA . THR A 1 104 ? -18.521 -18.317 -3.436 1.00 37.44 104 THR A CA 1
ATOM 835 C C . THR A 1 104 ? -19.525 -18.915 -4.424 1.00 37.44 104 THR A C 1
ATOM 837 O O . THR A 1 104 ? -19.270 -19.918 -5.087 1.00 37.44 104 THR A O 1
ATOM 840 N N . HIS A 1 105 ? -20.723 -18.336 -4.479 1.00 32.00 105 HIS A N 1
ATOM 841 C CA . HIS A 1 105 ? -21.801 -18.769 -5.367 1.00 32.00 105 HIS A CA 1
ATOM 842 C C . HIS A 1 105 ? -21.842 -17.951 -6.674 1.00 32.00 105 HIS A C 1
ATOM 844 O O . HIS A 1 105 ? -22.883 -17.415 -7.026 1.00 32.00 105 HIS A O 1
ATOM 850 N N . LEU A 1 106 ? -20.759 -17.990 -7.462 1.00 36.38 106 LEU A N 1
ATOM 851 C CA . LEU A 1 106 ? -20.767 -17.646 -8.895 1.00 36.38 106 LEU A CA 1
ATOM 852 C C . LEU A 1 106 ? -20.142 -18.797 -9.677 1.00 36.38 106 LEU A C 1
ATOM 854 O O . LEU A 1 106 ? -19.018 -18.755 -10.172 1.00 36.38 106 LEU A O 1
ATOM 858 N N . ARG A 1 107 ? -20.944 -19.854 -9.786 1.00 34.44 107 ARG A N 1
ATOM 859 C CA . ARG A 1 107 ? -21.052 -20.649 -11.011 1.00 34.44 107 ARG A CA 1
ATOM 860 C C . ARG A 1 107 ? -21.838 -19.747 -11.982 1.00 34.44 107 ARG A C 1
ATOM 862 O O . ARG A 1 107 ? -22.837 -19.166 -11.584 1.00 34.44 107 ARG A O 1
ATOM 869 N N . ASP A 1 108 ? -21.371 -19.460 -13.188 1.00 32.03 108 ASP A N 1
ATOM 870 C CA . ASP A 1 108 ? -21.406 -20.429 -14.272 1.00 32.03 108 ASP A CA 1
ATOM 871 C C . ASP A 1 108 ? -20.343 -20.160 -15.349 1.00 32.03 108 ASP A C 1
ATOM 873 O O . ASP A 1 108 ? -20.097 -19.025 -15.755 1.00 32.03 108 ASP A O 1
ATOM 877 N N . ASN A 1 109 ? -19.819 -21.274 -15.870 1.00 33.66 109 ASN A N 1
ATOM 878 C CA . ASN A 1 109 ? -19.038 -21.438 -17.100 1.00 33.66 109 ASN A CA 1
ATOM 879 C C . ASN A 1 109 ? -17.544 -21.111 -17.072 1.00 33.66 109 ASN A C 1
ATOM 881 O O . ASN A 1 109 ? -17.114 -20.273 -17.856 1.00 33.66 109 ASN A O 1
ATOM 885 N N . ILE A 1 110 ? -16.732 -21.885 -16.341 1.00 35.72 110 ILE A N 1
ATOM 886 C CA . ILE A 1 110 ? -15.425 -22.318 -16.873 1.00 35.72 110 ILE A CA 1
ATOM 887 C C . ILE A 1 110 ? -15.149 -23.762 -16.428 1.00 35.72 110 ILE A C 1
ATOM 889 O O . ILE A 1 110 ? -14.624 -24.018 -15.349 1.00 35.72 110 ILE A O 1
ATOM 893 N N . GLU A 1 111 ? -15.478 -24.720 -17.291 1.00 42.97 111 GLU A N 1
ATOM 894 C CA . GLU A 1 111 ? -14.754 -25.990 -17.333 1.00 42.97 111 GLU A CA 1
ATOM 895 C C . GLU A 1 111 ? -13.363 -25.709 -17.931 1.00 42.97 111 GLU A C 1
ATOM 897 O O . GLU A 1 111 ? -13.266 -25.444 -19.127 1.00 42.97 111 GLU A O 1
ATOM 902 N N . ALA A 1 112 ? -12.312 -25.699 -17.097 1.00 37.22 112 ALA A N 1
ATOM 903 C CA . ALA A 1 112 ? -10.927 -26.072 -17.439 1.00 37.22 112 ALA A CA 1
ATOM 904 C C . ALA A 1 112 ? -9.963 -25.855 -16.244 1.00 37.22 112 ALA A C 1
ATOM 906 O O . ALA A 1 112 ? -9.540 -24.733 -15.966 1.00 37.22 112 ALA A O 1
ATOM 907 N N . ASN A 1 113 ? -9.546 -26.973 -15.633 1.00 38.69 113 ASN A N 1
ATOM 908 C CA . ASN A 1 113 ? -8.418 -27.174 -14.704 1.00 38.69 113 ASN A CA 1
ATOM 909 C C . ASN A 1 113 ? -8.550 -26.575 -13.286 1.00 38.69 113 ASN A C 1
ATOM 911 O O . ASN A 1 113 ? -8.148 -25.437 -13.030 1.00 38.69 113 ASN A O 1
ATOM 915 N N . ASP A 1 114 ? -9.013 -27.415 -12.349 1.00 52.12 114 ASP A N 1
ATOM 916 C CA . ASP A 1 114 ? -9.272 -27.144 -10.920 1.00 52.12 114 ASP A CA 1
ATOM 917 C C . ASP A 1 114 ? -8.179 -26.334 -10.197 1.00 52.12 114 ASP A C 1
ATOM 919 O O . ASP A 1 114 ? -8.466 -25.510 -9.333 1.00 52.12 114 ASP A O 1
ATOM 923 N N . GLU A 1 115 ? -6.914 -26.490 -10.577 1.00 45.94 115 GLU A N 1
ATOM 924 C CA . GLU A 1 115 ? -5.781 -25.819 -9.934 1.00 45.94 115 GLU A CA 1
ATOM 925 C C . GLU A 1 115 ? -5.723 -24.308 -10.234 1.00 45.94 115 GLU A C 1
ATOM 927 O O . GLU A 1 115 ? -5.485 -23.490 -9.344 1.00 45.94 115 GLU A O 1
ATOM 932 N N . LYS A 1 116 ? -6.025 -23.902 -11.475 1.00 40.16 116 LYS A N 1
ATOM 933 C CA . LYS A 1 116 ? -5.969 -22.491 -11.897 1.00 40.16 116 LYS A CA 1
ATOM 934 C C . LYS A 1 116 ? -7.162 -21.692 -11.369 1.00 40.16 116 LYS A C 1
ATOM 936 O O . LYS A 1 116 ? -7.005 -20.525 -11.012 1.00 40.16 116 LYS A O 1
ATOM 941 N N . SER A 1 117 ? -8.329 -22.333 -11.281 1.00 47.06 117 SER A N 1
ATOM 942 C CA . SER A 1 117 ? -9.519 -21.770 -10.634 1.00 47.06 117 SER A CA 1
ATOM 943 C C . SER A 1 117 ? -9.276 -21.544 -9.141 1.00 47.06 117 SER A C 1
ATOM 945 O O . SER A 1 117 ? -9.558 -20.464 -8.629 1.00 47.06 117 SER A O 1
ATOM 947 N N . ASN A 1 118 ? -8.661 -22.514 -8.455 1.00 50.34 118 ASN A N 1
ATOM 948 C CA . ASN A 1 118 ? -8.334 -22.390 -7.035 1.00 50.34 118 ASN A CA 1
ATOM 949 C C . ASN A 1 118 ? -7.365 -21.233 -6.762 1.00 50.34 118 ASN A C 1
ATOM 951 O O . ASN A 1 118 ? -7.614 -20.433 -5.865 1.00 50.34 118 ASN A O 1
ATOM 955 N N . ILE A 1 119 ? -6.311 -21.073 -7.566 1.00 49.09 119 ILE A N 1
ATOM 956 C CA . ILE A 1 119 ? -5.348 -19.969 -7.408 1.00 49.09 119 ILE A CA 1
ATOM 957 C C . ILE A 1 119 ? -6.023 -18.599 -7.571 1.00 49.09 119 ILE A C 1
ATOM 959 O O . ILE A 1 119 ? -5.736 -17.676 -6.809 1.00 49.09 119 ILE A O 1
ATOM 963 N N . LEU A 1 120 ? -6.939 -18.448 -8.534 1.00 52.59 120 LEU A N 1
ATOM 964 C CA . LEU A 1 120 ? -7.673 -17.194 -8.733 1.00 52.59 120 LEU A CA 1
ATOM 965 C C . LEU A 1 120 ? -8.585 -16.872 -7.543 1.00 52.59 120 LEU A C 1
ATOM 967 O O . LEU A 1 120 ? -8.621 -15.720 -7.113 1.00 52.59 120 LEU A O 1
ATOM 971 N N . THR A 1 121 ? -9.249 -17.879 -6.974 1.00 58.47 121 THR A N 1
ATOM 972 C CA . THR A 1 121 ? -10.076 -17.728 -5.770 1.00 58.47 121 THR A CA 1
ATOM 973 C C . THR A 1 121 ? -9.237 -17.352 -4.549 1.00 58.47 121 THR A C 1
ATOM 975 O O . THR A 1 121 ? -9.575 -16.401 -3.846 1.00 58.47 121 THR A O 1
ATOM 978 N N . ILE A 1 122 ? -8.102 -18.022 -4.320 1.00 54.84 122 ILE A N 1
ATOM 979 C CA . ILE A 1 122 ? -7.195 -17.710 -3.201 1.00 54.84 122 ILE A CA 1
ATOM 980 C C . ILE A 1 122 ? -6.615 -16.294 -3.374 1.00 54.84 122 ILE A C 1
ATOM 982 O O . ILE A 1 122 ? -6.568 -15.526 -2.412 1.00 54.84 122 ILE A O 1
ATOM 986 N N . ARG A 1 123 ? -6.274 -15.892 -4.609 1.00 61.97 123 ARG A N 1
ATOM 987 C CA . ARG A 1 123 ? -5.835 -14.525 -4.926 1.00 61.97 123 ARG A CA 1
ATOM 988 C C . ARG A 1 123 ? -6.903 -13.492 -4.571 1.00 61.97 123 ARG A C 1
ATOM 990 O O . ARG A 1 123 ? -6.572 -12.479 -3.960 1.00 61.97 123 ARG A O 1
ATOM 997 N N . SER A 1 124 ? -8.165 -13.737 -4.918 1.00 64.38 124 SER A N 1
ATOM 998 C CA . SER A 1 124 ? -9.267 -12.839 -4.557 1.00 64.38 124 SER A CA 1
ATOM 999 C C . SER A 1 124 ? -9.441 -12.738 -3.040 1.00 64.38 124 SER A C 1
ATOM 1001 O O . SER A 1 124 ? -9.504 -11.629 -2.515 1.00 64.38 124 SER A O 1
ATOM 1003 N N . ILE A 1 125 ? -9.409 -13.866 -2.321 1.00 64.25 125 ILE A N 1
ATOM 1004 C CA . ILE A 1 125 ? -9.505 -13.905 -0.851 1.00 64.25 125 ILE A CA 1
ATOM 1005 C C . ILE A 1 125 ? -8.367 -13.105 -0.197 1.00 64.25 125 ILE A C 1
ATOM 1007 O O . ILE A 1 125 ? -8.605 -12.327 0.726 1.00 64.25 125 ILE A O 1
ATOM 1011 N N . PHE A 1 126 ? -7.138 -13.228 -0.702 1.00 69.31 126 PHE A N 1
ATOM 1012 C CA . PHE A 1 126 ? -5.993 -12.461 -0.209 1.00 69.31 126 PHE A CA 1
ATOM 1013 C C . PHE A 1 126 ? -6.163 -10.941 -0.398 1.00 69.31 126 PHE A C 1
ATOM 1015 O O . PHE A 1 126 ? -5.819 -10.153 0.486 1.00 69.31 126 PHE A O 1
ATOM 1022 N N . LEU A 1 127 ? -6.714 -10.506 -1.533 1.00 74.19 127 LEU A N 1
ATOM 1023 C CA . LEU A 1 127 ? -6.971 -9.083 -1.787 1.00 74.19 127 LEU A CA 1
ATOM 1024 C C . LEU A 1 127 ? -8.115 -8.540 -0.918 1.00 74.19 127 LEU A C 1
ATOM 1026 O O . LEU A 1 127 ? -8.021 -7.418 -0.416 1.00 74.19 127 LEU A O 1
ATOM 1030 N N . ILE A 1 128 ? -9.144 -9.350 -0.663 1.00 73.38 128 ILE A N 1
ATOM 1031 C CA . ILE A 1 128 ? -10.214 -9.031 0.291 1.00 73.38 128 ILE A CA 1
ATOM 1032 C C . ILE A 1 128 ? -9.648 -8.924 1.713 1.00 73.38 128 ILE A C 1
ATOM 1034 O O . ILE A 1 128 ? -9.975 -7.984 2.435 1.00 73.38 128 ILE A O 1
ATOM 1038 N N . PHE A 1 129 ? -8.730 -9.812 2.106 1.00 75.38 129 PHE A N 1
ATOM 1039 C CA . PHE A 1 129 ? -8.031 -9.720 3.391 1.00 75.38 129 PHE A CA 1
ATOM 1040 C C . PHE A 1 129 ? -7.278 -8.387 3.538 1.00 75.38 129 PHE A C 1
ATOM 1042 O O . PHE A 1 129 ? -7.395 -7.724 4.567 1.00 75.38 129 PHE A O 1
ATOM 1049 N N . LEU A 1 130 ? -6.575 -7.932 2.496 1.00 80.00 130 LEU A N 1
ATOM 1050 C CA . LEU A 1 130 ? -5.921 -6.616 2.493 1.00 80.00 130 LEU A CA 1
ATOM 1051 C C . LEU A 1 130 ? -6.912 -5.452 2.652 1.00 80.00 130 LEU A C 1
ATOM 1053 O O . LEU A 1 130 ? -6.611 -4.473 3.342 1.00 80.00 130 LEU A O 1
ATOM 1057 N N . ASN A 1 131 ? -8.093 -5.543 2.037 1.00 85.81 131 ASN A N 1
ATOM 1058 C CA . ASN A 1 131 ? -9.162 -4.562 2.228 1.00 85.81 131 ASN A CA 1
ATOM 1059 C C . ASN A 1 131 ? -9.693 -4.571 3.658 1.00 85.81 131 ASN A C 1
ATOM 1061 O O . ASN A 1 131 ? -9.759 -3.514 4.284 1.00 85.81 131 ASN A O 1
ATOM 1065 N N . ASN A 1 132 ? -9.980 -5.753 4.196 1.00 83.00 132 ASN A N 1
ATOM 1066 C CA . ASN A 1 132 ? -10.448 -5.935 5.565 1.00 83.00 132 ASN A CA 1
ATOM 1067 C C . ASN A 1 132 ? -9.448 -5.378 6.584 1.00 83.00 132 ASN A C 1
ATOM 1069 O O . ASN A 1 132 ? -9.852 -4.698 7.521 1.00 83.00 132 ASN A O 1
ATOM 1073 N N . MET A 1 133 ? -8.147 -5.593 6.375 1.00 83.06 133 MET A N 1
ATOM 1074 C CA . MET A 1 133 ? -7.091 -5.069 7.246 1.00 83.06 133 MET A CA 1
ATOM 1075 C C . MET A 1 133 ? -6.999 -3.538 7.202 1.00 83.06 133 MET A C 1
ATOM 1077 O O . MET A 1 133 ? -6.868 -2.900 8.250 1.00 83.06 133 MET A O 1
ATOM 1081 N N . ASP A 1 134 ? -7.102 -2.917 6.021 1.00 88.06 134 ASP A N 1
ATOM 1082 C CA . ASP A 1 134 ? -7.110 -1.449 5.933 1.00 88.06 134 ASP A CA 1
ATOM 1083 C C . ASP A 1 134 ? -8.392 -0.846 6.533 1.00 88.06 134 ASP A C 1
ATOM 1085 O O . ASP A 1 134 ? -8.317 0.159 7.242 1.00 88.06 134 ASP A O 1
ATOM 1089 N N . VAL A 1 135 ? -9.555 -1.479 6.340 1.00 87.31 135 VAL A N 1
ATOM 1090 C CA . VAL A 1 135 ? -10.815 -1.052 6.973 1.00 87.31 135 VAL A CA 1
ATOM 1091 C C . VAL A 1 135 ? -10.767 -1.232 8.488 1.00 87.31 135 VAL A C 1
ATOM 1093 O O . VAL A 1 135 ? -11.099 -0.299 9.217 1.00 87.31 135 VAL A O 1
ATOM 1096 N N . ALA A 1 136 ? -10.260 -2.359 8.990 1.00 87.12 136 ALA A N 1
ATOM 1097 C CA . ALA A 1 136 ? -10.050 -2.576 10.419 1.00 87.12 136 ALA A CA 1
ATOM 1098 C C . ALA A 1 136 ? -9.150 -1.484 11.019 1.00 87.12 136 ALA A C 1
ATOM 1100 O O . ALA A 1 136 ? -9.484 -0.900 12.049 1.00 87.12 136 ALA A O 1
ATOM 1101 N N . LYS A 1 137 ? -8.061 -1.119 10.331 1.00 89.00 137 LYS A N 1
ATOM 1102 C CA . LYS A 1 137 ? -7.179 -0.010 10.726 1.00 89.00 137 LYS A CA 1
ATOM 1103 C C . LYS A 1 137 ? -7.928 1.328 10.824 1.00 89.00 137 LYS A C 1
ATOM 1105 O O . LYS A 1 137 ? -7.713 2.086 11.772 1.00 89.00 137 LYS A O 1
ATOM 1110 N N . GLN A 1 138 ? -8.815 1.633 9.874 1.00 89.12 138 GLN A N 1
ATOM 1111 C CA . GLN A 1 138 ? -9.657 2.838 9.917 1.00 89.12 138 GLN A CA 1
ATOM 1112 C C . GLN A 1 138 ? -10.688 2.781 11.055 1.00 89.12 138 GLN A C 1
ATOM 1114 O O . GLN A 1 138 ? -10.917 3.778 11.745 1.00 89.12 138 GLN A O 1
ATOM 1119 N N . ASN A 1 139 ? -11.265 1.607 11.297 1.00 89.69 139 ASN A N 1
ATOM 1120 C CA . ASN A 1 139 ? -12.238 1.388 12.358 1.00 89.69 139 ASN A CA 1
ATOM 1121 C C . ASN A 1 139 ? -11.605 1.484 13.757 1.00 89.69 139 ASN A C 1
ATOM 1123 O O . ASN A 1 139 ? -12.234 2.041 14.656 1.00 89.69 139 ASN A O 1
ATOM 1127 N N . ILE A 1 140 ? -10.348 1.060 13.941 1.00 90.38 140 ILE A N 1
ATOM 1128 C CA . ILE A 1 140 ? -9.581 1.280 15.183 1.00 90.38 140 ILE A CA 1
ATOM 1129 C C . ILE A 1 140 ? -9.408 2.779 15.458 1.00 90.38 140 ILE A C 1
ATOM 1131 O O . ILE A 1 140 ? -9.646 3.233 16.577 1.00 90.38 140 ILE A O 1
ATOM 1135 N N . ASP A 1 141 ? -9.057 3.568 14.439 1.00 89.94 141 ASP A N 1
ATOM 1136 C CA . ASP A 1 141 ? -8.901 5.026 14.557 1.00 89.94 141 ASP A CA 1
ATOM 1137 C C . ASP A 1 141 ? -10.228 5.711 14.939 1.00 89.94 141 ASP A C 1
ATOM 1139 O O . ASP A 1 141 ? -10.287 6.553 15.841 1.00 89.94 141 ASP A O 1
ATOM 1143 N N . SER A 1 142 ? -11.323 5.290 14.299 1.00 91.75 142 SER A N 1
ATOM 1144 C CA . SER A 1 142 ? -12.686 5.731 14.615 1.00 91.75 142 SER A CA 1
ATOM 1145 C C . SER A 1 142 ? -13.103 5.347 16.040 1.00 91.75 142 SER A C 1
ATOM 1147 O O . SER A 1 142 ? -13.681 6.162 16.766 1.00 91.75 142 SER A O 1
ATOM 1149 N N . LEU A 1 143 ? -12.768 4.131 16.481 1.00 91.38 143 LEU A N 1
ATOM 1150 C CA . LEU A 1 143 ? -13.057 3.634 17.822 1.00 91.38 143 LEU A CA 1
ATOM 1151 C C . LEU A 1 143 ? -12.284 4.414 18.893 1.00 91.38 143 LEU A C 1
ATOM 1153 O O . LEU A 1 143 ? -12.882 4.827 19.885 1.00 91.38 143 LEU A O 1
ATOM 1157 N N . ALA A 1 144 ? -10.993 4.675 18.682 1.00 91.31 144 ALA A N 1
ATOM 1158 C CA . ALA A 1 144 ? -10.164 5.471 19.586 1.00 91.31 144 ALA A CA 1
ATOM 1159 C C . ALA A 1 144 ? -10.747 6.882 19.795 1.00 91.31 144 ALA A C 1
ATOM 1161 O O . ALA A 1 144 ? -10.954 7.318 20.933 1.00 91.31 144 ALA A O 1
ATOM 1162 N N . LYS A 1 145 ? -11.118 7.560 18.698 1.00 91.75 145 LYS A N 1
ATOM 1163 C CA . LYS A 1 145 ? -11.799 8.868 18.732 1.00 91.75 145 LYS A CA 1
ATOM 1164 C C . LYS A 1 145 ? -13.150 8.794 19.442 1.00 91.75 145 LYS A C 1
ATOM 1166 O O . LYS A 1 145 ? -13.483 9.676 20.234 1.00 91.75 145 LYS A O 1
ATOM 1171 N N . PHE A 1 146 ? -13.924 7.740 19.185 1.00 91.94 146 PHE A N 1
ATOM 1172 C CA . PHE A 1 146 ? -15.219 7.521 19.825 1.00 91.94 146 PHE A CA 1
ATOM 1173 C C . PHE A 1 146 ? -15.098 7.340 21.343 1.00 91.94 146 PHE A C 1
ATOM 1175 O O . PHE A 1 146 ? -15.880 7.941 22.080 1.00 91.94 146 PHE A O 1
ATOM 1182 N N . ILE A 1 147 ? -14.126 6.553 21.813 1.00 89.81 147 ILE A N 1
ATOM 1183 C CA . ILE A 1 147 ? -13.882 6.329 23.245 1.00 89.81 147 ILE A CA 1
ATOM 1184 C C . ILE A 1 147 ? -13.508 7.646 23.925 1.00 89.81 147 ILE A C 1
ATOM 1186 O O . ILE A 1 147 ? -14.125 7.994 24.929 1.00 89.81 147 ILE A O 1
ATOM 1190 N N . SER A 1 148 ? -12.560 8.395 23.349 1.00 89.00 148 SER A N 1
ATOM 1191 C CA . SER A 1 148 ? -12.130 9.699 23.872 1.00 89.00 148 SER A CA 1
ATOM 1192 C C . SER A 1 148 ? -13.308 10.667 24.009 1.00 89.00 148 SER A C 1
ATOM 1194 O O . SER A 1 148 ? -13.570 11.191 25.092 1.00 89.00 148 SER A O 1
ATOM 1196 N N . LYS A 1 149 ? -14.085 10.833 22.931 1.00 89.88 149 LYS A N 1
ATOM 1197 C CA . LYS A 1 149 ? -15.245 11.728 22.909 1.00 89.88 149 LYS A CA 1
ATOM 1198 C C . LYS A 1 149 ? -16.309 11.322 23.932 1.00 89.88 149 LYS A C 1
ATOM 1200 O O . LYS A 1 149 ? -16.730 12.143 24.739 1.00 89.88 149 LYS A O 1
ATOM 1205 N N . THR A 1 150 ? -16.722 10.054 23.917 1.00 88.12 150 THR A N 1
ATOM 1206 C CA . THR A 1 150 ? -17.817 9.560 24.770 1.00 88.12 150 THR A CA 1
ATOM 1207 C C . THR A 1 150 ? -17.437 9.599 26.249 1.00 88.12 150 THR A C 1
ATOM 1209 O O . THR A 1 150 ? -18.282 9.875 27.099 1.00 88.12 150 THR A O 1
ATOM 1212 N N . TYR A 1 151 ? -16.169 9.337 26.576 1.00 85.81 151 TYR A N 1
ATOM 1213 C CA . TYR A 1 151 ? -15.689 9.446 27.947 1.00 85.81 151 TYR A CA 1
ATOM 1214 C C . TYR A 1 151 ? -15.728 10.895 28.437 1.00 85.81 151 TYR A C 1
ATOM 1216 O O . TYR A 1 151 ? -16.334 11.149 29.478 1.00 85.81 151 TYR A O 1
ATOM 1224 N N . ASN A 1 152 ? -15.183 11.837 27.661 1.00 84.56 152 ASN A N 1
ATOM 1225 C CA . ASN A 1 152 ? -15.163 13.259 28.016 1.00 84.56 152 ASN A CA 1
ATOM 1226 C C . ASN A 1 152 ? -16.576 13.837 28.203 1.00 84.56 152 ASN A C 1
ATOM 1228 O O . ASN A 1 152 ? -16.793 14.636 29.104 1.00 84.56 152 ASN A O 1
ATOM 1232 N N . GLU A 1 153 ? -17.556 13.389 27.414 1.00 85.25 153 GLU A N 1
ATOM 1233 C CA . GLU A 1 153 ? -18.968 13.775 27.575 1.00 85.25 153 GLU A CA 1
ATOM 1234 C C . GLU A 1 153 ? -19.625 13.183 28.842 1.00 85.25 153 GLU A C 1
ATOM 1236 O O . GLU A 1 153 ? -20.609 13.721 29.347 1.00 85.25 153 GLU A O 1
ATOM 1241 N N . SER A 1 154 ? -19.111 12.065 29.367 1.00 79.62 154 SER A N 1
ATOM 1242 C CA . SER A 1 154 ? -19.700 11.340 30.508 1.00 79.62 154 SER A CA 1
ATOM 1243 C C . SER A 1 154 ? -19.144 11.748 31.883 1.00 79.62 154 SER A C 1
ATOM 1245 O O . SER A 1 154 ? -19.771 11.477 32.922 1.00 79.62 154 SER A O 1
ATOM 1247 N N . VAL A 1 155 ? -17.964 12.375 31.903 1.00 74.31 155 VAL A N 1
ATOM 1248 C CA . VAL A 1 155 ? -17.242 12.773 33.116 1.00 74.31 155 VAL A CA 1
ATOM 1249 C C . VAL A 1 155 ? -17.656 14.188 33.524 1.00 74.31 155 VAL A C 1
ATOM 1251 O O . VAL A 1 155 ? -17.548 15.128 32.752 1.00 74.31 155 VAL A O 1
ATOM 1254 N N . ILE A 1 156 ? -18.143 14.330 34.761 1.00 63.66 156 ILE A N 1
ATOM 1255 C CA . ILE A 1 156 ? -18.645 15.602 35.324 1.00 63.66 156 ILE A CA 1
ATOM 1256 C C . ILE A 1 156 ? -17.556 16.310 36.162 1.00 63.66 156 ILE A C 1
ATOM 1258 O O . ILE A 1 156 ? -17.667 17.497 36.447 1.00 63.66 156 ILE A O 1
ATOM 1262 N N . SER A 1 157 ? -16.488 15.600 36.547 1.00 62.09 157 SER A N 1
ATOM 1263 C CA . SER A 1 157 ? -15.377 16.127 37.352 1.00 62.09 157 SER A CA 1
ATOM 1264 C C . SER A 1 157 ? -14.032 15.601 36.845 1.00 62.09 157 SER A C 1
ATOM 1266 O O . SER A 1 157 ? -13.841 14.385 36.773 1.00 62.09 157 SER A O 1
ATOM 1268 N N . GLU A 1 158 ? -13.102 16.501 36.531 1.00 61.78 158 GLU A N 1
ATOM 1269 C CA . GLU A 1 158 ? -11.757 16.177 36.044 1.00 61.78 158 GLU A CA 1
ATOM 1270 C C . GLU A 1 158 ? -10.921 15.517 37.146 1.00 61.78 158 GLU A C 1
ATOM 1272 O O . GLU A 1 158 ? -10.499 16.158 38.105 1.00 61.78 158 GLU A O 1
ATOM 1277 N N . ASN A 1 159 ? -10.687 14.210 37.027 1.00 73.12 159 ASN A N 1
ATOM 1278 C CA . ASN A 1 159 ? -9.693 13.522 37.839 1.00 73.12 159 ASN A CA 1
ATOM 1279 C C . ASN A 1 159 ? -8.497 13.171 36.945 1.00 73.12 159 ASN A C 1
ATOM 1281 O O . ASN A 1 159 ? -8.523 12.170 36.220 1.00 73.12 159 ASN A O 1
ATOM 1285 N N . ASP A 1 160 ? -7.455 14.006 36.999 1.00 77.06 160 ASP A N 1
ATOM 1286 C CA . ASP A 1 160 ? -6.267 13.960 36.130 1.00 77.06 160 ASP A CA 1
ATOM 1287 C C . ASP A 1 160 ? -5.629 12.573 36.026 1.00 77.06 160 ASP A C 1
ATOM 1289 O O . ASP A 1 160 ? -5.174 12.162 34.958 1.00 77.06 160 ASP A O 1
ATOM 1293 N N . TYR A 1 161 ? -5.613 11.815 37.125 1.00 80.25 161 TYR A N 1
ATOM 1294 C CA . TYR A 1 161 ? -5.054 10.465 37.135 1.00 80.25 161 TYR A CA 1
ATOM 1295 C C . TYR A 1 161 ? -5.856 9.498 36.249 1.00 80.25 161 TYR A C 1
ATOM 1297 O O . TYR A 1 161 ? -5.284 8.709 35.494 1.00 80.25 161 TYR A O 1
ATOM 1305 N N . THR A 1 162 ? -7.189 9.565 36.311 1.00 79.94 162 THR A N 1
ATOM 1306 C CA . THR A 1 162 ? -8.069 8.703 35.505 1.00 79.94 162 THR A CA 1
ATOM 1307 C C . THR A 1 162 ? -8.041 9.081 34.028 1.00 79.94 162 THR A C 1
ATOM 1309 O O . THR A 1 162 ? -8.043 8.191 33.177 1.00 79.94 162 THR A O 1
ATOM 1312 N N . ASN A 1 163 ? -7.915 10.377 33.729 1.00 81.12 163 ASN A N 1
ATOM 1313 C CA . ASN A 1 163 ? -7.784 10.885 32.366 1.00 81.12 163 ASN A CA 1
ATOM 1314 C C . ASN A 1 163 ? -6.478 10.398 31.728 1.00 81.12 163 ASN A C 1
ATOM 1316 O O . ASN A 1 163 ? -6.517 9.782 30.666 1.00 81.12 163 ASN A O 1
ATOM 1320 N N . LYS A 1 164 ? -5.345 10.526 32.432 1.00 84.69 164 LYS A N 1
ATOM 1321 C CA . LYS A 1 164 ? -4.049 10.000 31.966 1.00 84.69 164 LYS A CA 1
ATOM 1322 C C . LYS A 1 164 ? -4.077 8.494 31.720 1.00 84.69 164 LYS A C 1
ATOM 1324 O O . LYS A 1 164 ? -3.520 8.009 30.741 1.00 84.69 164 LYS A O 1
ATOM 1329 N N . LYS A 1 165 ? -4.738 7.727 32.595 1.00 85.75 165 LYS A N 1
ATOM 1330 C CA . LYS A 1 165 ? -4.852 6.273 32.416 1.00 85.75 165 LYS A CA 1
ATOM 1331 C C . LYS A 1 165 ? -5.625 5.923 31.143 1.00 85.75 165 LYS A C 1
ATOM 1333 O O . LYS A 1 165 ? -5.213 5.023 30.416 1.00 85.75 165 LYS A O 1
ATOM 1338 N N . LEU A 1 166 ? -6.713 6.639 30.861 1.00 85.75 166 LEU A N 1
ATOM 1339 C CA . LEU A 1 166 ? -7.474 6.451 29.631 1.00 85.75 166 LEU A CA 1
ATOM 1340 C C . LEU A 1 166 ? -6.675 6.867 28.392 1.00 85.75 166 LEU A C 1
ATOM 1342 O O . LEU A 1 166 ? -6.686 6.135 27.405 1.00 85.75 166 LEU A O 1
ATOM 1346 N N . GLU A 1 167 ? -5.961 7.993 28.448 1.00 86.38 167 GLU A N 1
ATOM 1347 C CA . GLU A 1 167 ? -5.066 8.432 27.373 1.00 86.38 167 GLU A CA 1
ATOM 1348 C C . GLU A 1 167 ? -4.040 7.348 27.035 1.00 86.38 167 GLU A C 1
ATOM 1350 O O . GLU A 1 167 ? -3.906 6.988 25.869 1.00 86.38 167 GLU A O 1
ATOM 1355 N N . CYS A 1 168 ? -3.403 6.731 28.034 1.00 88.38 168 CYS A N 1
ATOM 1356 C CA . CYS A 1 168 ? -2.494 5.602 27.814 1.00 88.38 168 CYS A CA 1
ATOM 1357 C C . CYS A 1 168 ? -3.178 4.402 27.132 1.00 88.38 168 CYS A C 1
ATOM 1359 O O . CYS A 1 168 ? -2.589 3.766 26.255 1.00 88.38 168 CYS A O 1
ATOM 1361 N N . CYS A 1 169 ? -4.425 4.086 27.495 1.00 87.44 169 CYS A N 1
ATOM 1362 C CA . CYS A 1 169 ? -5.185 2.998 26.869 1.00 87.44 169 CYS A CA 1
ATOM 1363 C C . CYS A 1 169 ? -5.541 3.327 25.402 1.00 87.44 169 CYS A C 1
ATOM 1365 O O . CYS A 1 169 ? -5.426 2.472 24.526 1.00 87.44 169 CYS A O 1
ATOM 1367 N N . ILE A 1 170 ? -5.897 4.580 25.101 1.00 87.25 170 ILE A N 1
ATOM 1368 C CA . ILE A 1 170 ? -6.160 5.055 23.730 1.00 87.25 170 ILE A CA 1
ATOM 1369 C C . ILE A 1 170 ? -4.873 5.081 22.891 1.00 87.25 170 ILE A C 1
ATOM 1371 O O . ILE A 1 170 ? -4.885 4.685 21.723 1.00 87.25 170 ILE A O 1
ATOM 1375 N N . LEU A 1 171 ? -3.749 5.493 23.479 1.00 89.75 171 LEU A N 1
ATOM 1376 C CA . LEU A 1 171 ? -2.436 5.417 22.837 1.00 89.75 171 LEU A CA 1
ATOM 1377 C C . LEU A 1 171 ? -2.080 3.967 22.497 1.00 89.75 171 LEU A C 1
ATOM 1379 O O . LEU A 1 171 ? -1.614 3.699 21.396 1.00 89.75 171 LEU A O 1
ATOM 1383 N N . SER A 1 172 ? -2.397 3.020 23.382 1.00 88.38 172 SER A N 1
ATOM 1384 C CA . SER A 1 172 ? -2.169 1.592 23.130 1.00 88.38 172 SER A CA 1
ATOM 1385 C C . SER A 1 172 ? -2.961 1.082 21.915 1.00 88.38 172 SER A C 1
ATOM 1387 O O . SER A 1 172 ? -2.402 0.367 21.091 1.00 88.38 172 SER A O 1
ATOM 1389 N N . LEU A 1 173 ? -4.219 1.511 21.727 1.00 87.00 173 LEU A N 1
ATOM 1390 C CA . LEU A 1 173 ? -4.992 1.227 20.499 1.00 87.00 173 LEU A CA 1
ATOM 1391 C C . LEU A 1 173 ? -4.373 1.863 19.251 1.00 87.00 173 LEU A C 1
ATOM 1393 O O . LEU A 1 173 ? -4.418 1.289 18.165 1.00 87.00 173 LEU A O 1
ATOM 1397 N N . THR A 1 174 ? -3.799 3.054 19.397 1.00 87.94 174 THR A N 1
ATOM 1398 C CA . THR A 1 174 ? -3.129 3.744 18.289 1.00 87.94 174 THR A CA 1
ATOM 1399 C C . THR A 1 174 ? -1.840 3.017 17.897 1.00 87.94 174 THR A C 1
ATOM 1401 O O . THR A 1 174 ? -1.545 2.908 16.713 1.00 87.94 174 THR A O 1
ATOM 1404 N N . ASN A 1 175 ? -1.130 2.418 18.854 1.00 88.50 175 ASN A N 1
ATOM 1405 C CA . ASN A 1 175 ? 0.023 1.566 18.562 1.00 88.50 175 ASN A CA 1
ATOM 1406 C C . ASN A 1 175 ? -0.383 0.312 17.769 1.00 88.50 175 ASN A C 1
ATOM 1408 O O . ASN A 1 175 ? 0.279 -0.011 16.791 1.00 88.50 175 ASN A O 1
ATOM 1412 N N . VAL A 1 176 ? -1.507 -0.341 18.102 1.00 86.31 176 VAL A N 1
ATOM 1413 C CA . VAL A 1 176 ? -2.040 -1.477 17.308 1.00 86.31 176 VAL A CA 1
ATOM 1414 C C . VAL A 1 176 ? -2.235 -1.105 15.841 1.00 86.31 176 VAL A C 1
ATOM 1416 O O . VAL A 1 176 ? -1.904 -1.872 14.942 1.00 86.31 176 VAL A O 1
ATOM 1419 N N . LYS A 1 177 ? -2.775 0.088 15.587 1.00 86.69 177 LYS A N 1
ATOM 1420 C CA . LYS A 1 177 ? -2.968 0.605 14.230 1.00 86.69 177 LYS A CA 1
ATOM 1421 C C . LYS A 1 177 ? -1.634 0.741 13.485 1.00 86.69 177 LYS A C 1
ATOM 1423 O O . LYS A 1 177 ? -1.578 0.389 12.308 1.00 86.69 177 LYS A O 1
ATOM 1428 N N . GLU A 1 178 ? -0.591 1.241 14.145 1.00 88.81 178 GLU A N 1
ATOM 1429 C CA . GLU A 1 178 ? 0.751 1.346 13.556 1.00 88.81 178 GLU A CA 1
ATOM 1430 C C . GLU A 1 178 ? 1.355 -0.035 13.265 1.00 88.81 178 GLU A C 1
ATOM 1432 O O . GLU A 1 178 ? 1.899 -0.236 12.180 1.00 88.81 178 GLU A O 1
ATOM 1437 N N . GLU A 1 179 ? 1.183 -1.010 14.162 1.00 84.62 179 GLU A N 1
ATOM 1438 C CA . GLU A 1 179 ? 1.608 -2.401 13.934 1.00 84.62 179 GLU A CA 1
ATOM 1439 C C . GLU A 1 179 ? 0.902 -3.021 12.716 1.00 84.62 179 GLU A C 1
ATOM 1441 O O . GLU A 1 179 ? 1.550 -3.587 11.832 1.00 84.62 179 GLU A O 1
ATOM 1446 N N . ILE A 1 180 ? -0.418 -2.832 12.592 1.00 82.88 180 ILE A N 1
ATOM 1447 C CA . ILE A 1 180 ? -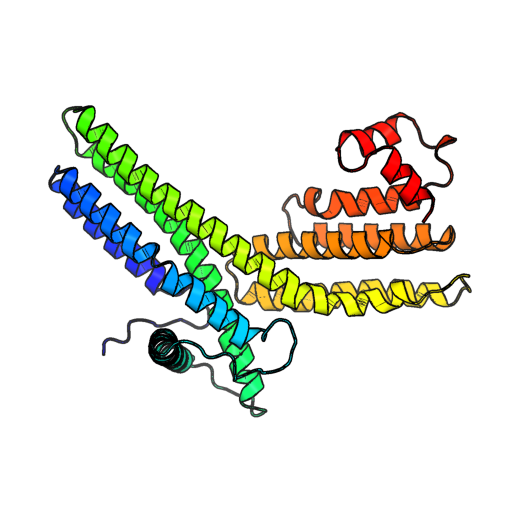1.184 -3.260 11.411 1.00 82.88 180 ILE A CA 1
ATOM 1448 C C . ILE A 1 180 ? -0.676 -2.558 10.141 1.00 82.88 180 ILE A C 1
ATOM 1450 O O . ILE A 1 180 ? -0.577 -3.188 9.088 1.00 82.88 180 ILE A O 1
ATOM 1454 N N . ASP A 1 181 ? -0.322 -1.271 10.203 1.00 86.56 181 ASP A N 1
ATOM 1455 C CA . ASP A 1 181 ? 0.217 -0.546 9.047 1.00 86.56 181 ASP A CA 1
ATOM 1456 C C . ASP A 1 181 ? 1.605 -1.064 8.635 1.00 86.56 181 ASP A C 1
ATOM 1458 O O . ASP A 1 181 ? 1.863 -1.276 7.447 1.00 86.56 181 ASP A O 1
ATOM 1462 N N . ILE A 1 182 ? 2.490 -1.338 9.601 1.00 84.62 182 ILE A N 1
ATOM 1463 C CA . ILE A 1 182 ? 3.782 -2.002 9.363 1.00 84.62 182 ILE A CA 1
ATOM 1464 C C . ILE A 1 182 ? 3.558 -3.357 8.690 1.00 84.62 182 ILE A C 1
ATOM 1466 O O . ILE A 1 182 ? 4.222 -3.664 7.695 1.00 84.62 182 ILE A O 1
ATOM 1470 N N . PHE A 1 183 ? 2.605 -4.139 9.191 1.00 80.88 183 PHE A N 1
ATOM 1471 C CA . PHE A 1 183 ? 2.266 -5.439 8.637 1.00 80.88 183 PHE A CA 1
ATOM 1472 C C . PHE A 1 183 ? 1.770 -5.329 7.190 1.00 80.88 183 PHE A C 1
ATOM 1474 O O . PHE A 1 183 ? 2.380 -5.917 6.301 1.00 80.88 183 PHE A O 1
ATOM 1481 N N . ILE A 1 184 ? 0.769 -4.487 6.906 1.00 81.75 184 ILE A N 1
ATOM 1482 C CA . ILE A 1 184 ? 0.266 -4.242 5.541 1.00 81.75 184 ILE A CA 1
ATOM 1483 C C . ILE A 1 184 ? 1.403 -3.818 4.595 1.00 81.75 184 ILE A C 1
ATOM 1485 O O . ILE A 1 184 ? 1.491 -4.308 3.467 1.00 81.75 184 ILE A O 1
ATOM 1489 N N . ARG A 1 185 ? 2.320 -2.947 5.040 1.00 83.81 185 ARG A N 1
ATOM 1490 C CA . ARG A 1 185 ? 3.488 -2.542 4.235 1.00 83.81 185 ARG A CA 1
ATOM 1491 C C . ARG A 1 185 ? 4.405 -3.720 3.905 1.00 83.81 185 ARG A C 1
ATOM 1493 O O . ARG A 1 185 ? 4.873 -3.812 2.769 1.00 83.81 185 ARG A O 1
ATOM 1500 N N . ARG A 1 186 ? 4.646 -4.630 4.856 1.00 79.25 186 ARG A N 1
ATOM 1501 C CA . ARG A 1 186 ? 5.409 -5.870 4.614 1.00 79.25 186 ARG A CA 1
ATOM 1502 C C . ARG A 1 186 ? 4.716 -6.758 3.580 1.00 79.25 186 ARG A C 1
ATOM 1504 O O . ARG A 1 186 ? 5.395 -7.255 2.683 1.00 79.25 186 ARG A O 1
ATOM 1511 N N . ILE A 1 187 ? 3.390 -6.891 3.666 1.00 76.56 187 ILE A N 1
ATOM 1512 C CA . ILE A 1 187 ? 2.583 -7.660 2.708 1.00 76.56 187 ILE A CA 1
ATOM 1513 C C . ILE A 1 187 ? 2.755 -7.116 1.291 1.00 76.56 187 ILE A C 1
ATOM 1515 O O . ILE A 1 187 ? 3.144 -7.854 0.386 1.00 76.56 187 ILE A O 1
ATOM 1519 N N . TYR A 1 188 ? 2.515 -5.815 1.102 1.00 79.00 188 TYR A N 1
ATOM 1520 C CA . TYR A 1 188 ? 2.671 -5.183 -0.206 1.00 79.00 188 TYR A CA 1
ATOM 1521 C C . TYR A 1 188 ? 4.097 -5.337 -0.725 1.00 79.00 188 TYR A C 1
ATOM 1523 O O . TYR A 1 188 ? 4.280 -5.740 -1.869 1.00 79.00 188 TYR A O 1
ATOM 1531 N N . LYS A 1 189 ? 5.115 -5.082 0.107 1.00 78.25 189 LYS A N 1
ATOM 1532 C CA . LYS A 1 189 ? 6.518 -5.238 -0.296 1.00 78.25 189 LYS A CA 1
ATOM 1533 C C . LYS A 1 189 ? 6.793 -6.640 -0.848 1.00 78.25 189 LYS A C 1
ATOM 1535 O O . LYS A 1 189 ? 7.355 -6.755 -1.931 1.00 78.25 189 LYS A O 1
ATOM 1540 N N . LYS A 1 190 ? 6.358 -7.688 -0.143 1.00 74.38 190 LYS A N 1
ATOM 1541 C CA . LYS A 1 190 ? 6.533 -9.079 -0.582 1.00 74.38 190 LYS A CA 1
ATOM 1542 C C . LYS A 1 190 ? 5.788 -9.367 -1.888 1.00 74.38 190 LYS A C 1
ATOM 1544 O O . LYS A 1 190 ? 6.371 -9.961 -2.789 1.00 74.38 190 LYS A O 1
ATOM 1549 N N . LEU A 1 191 ? 4.544 -8.896 -2.021 1.00 75.81 191 LEU A N 1
ATOM 1550 C CA . LEU A 1 191 ? 3.764 -9.007 -3.259 1.00 75.81 191 LEU A CA 1
ATOM 1551 C C . LEU A 1 191 ? 4.516 -8.390 -4.451 1.00 75.81 191 LEU A C 1
ATOM 1553 O O . LEU A 1 191 ? 4.592 -8.995 -5.521 1.00 75.81 191 LEU A O 1
ATOM 1557 N N . TYR A 1 192 ? 5.101 -7.201 -4.276 1.00 75.38 192 TYR A N 1
ATOM 1558 C CA . TYR A 1 192 ? 5.863 -6.564 -5.347 1.00 75.38 192 TYR A CA 1
ATOM 1559 C C . TYR A 1 192 ? 7.161 -7.300 -5.658 1.00 75.38 192 TYR A C 1
ATOM 1561 O O . TYR A 1 192 ? 7.397 -7.642 -6.815 1.00 75.38 192 TYR A O 1
ATOM 1569 N N . ASP A 1 193 ? 7.985 -7.543 -4.640 1.00 72.12 193 ASP A N 1
ATOM 1570 C CA . ASP A 1 193 ? 9.334 -8.084 -4.806 1.00 72.12 193 ASP A CA 1
ATOM 1571 C C . ASP A 1 193 ? 9.301 -9.519 -5.364 1.00 72.12 193 ASP A C 1
ATOM 1573 O O . ASP A 1 193 ? 10.082 -9.842 -6.258 1.00 72.12 193 ASP A O 1
ATOM 1577 N N . SER A 1 194 ? 8.378 -10.363 -4.891 1.00 67.88 194 SER A N 1
ATOM 1578 C CA . SER A 1 194 ? 8.324 -11.786 -5.254 1.00 67.88 194 SER A CA 1
ATOM 1579 C C . SER A 1 194 ? 7.478 -12.098 -6.489 1.00 67.88 194 SER A C 1
ATOM 1581 O O . SER A 1 194 ? 7.690 -13.142 -7.096 1.00 67.88 194 SER A O 1
ATOM 1583 N N . PHE A 1 195 ? 6.532 -11.236 -6.878 1.00 67.69 195 PHE A N 1
ATOM 1584 C CA . PHE A 1 195 ? 5.584 -11.560 -7.953 1.00 67.69 195 PHE A CA 1
ATOM 1585 C C . PHE A 1 195 ? 5.524 -10.495 -9.044 1.00 67.69 195 PHE A C 1
ATOM 1587 O O . PHE A 1 195 ? 5.783 -10.783 -10.213 1.00 67.69 195 PHE A O 1
ATOM 1594 N N . ILE A 1 196 ? 5.220 -9.249 -8.676 1.00 71.88 196 ILE A N 1
ATOM 1595 C CA . ILE A 1 196 ? 5.007 -8.185 -9.662 1.00 71.88 196 ILE A CA 1
ATOM 1596 C C . ILE A 1 196 ? 6.312 -7.858 -10.399 1.00 71.88 196 ILE A C 1
ATOM 1598 O O . ILE A 1 196 ? 6.338 -7.857 -11.627 1.00 71.88 196 ILE A O 1
ATOM 1602 N N . CYS A 1 197 ? 7.408 -7.625 -9.674 1.00 73.25 197 CYS A N 1
ATOM 1603 C CA . CYS A 1 197 ? 8.704 -7.278 -10.259 1.00 73.25 197 CYS A CA 1
ATOM 1604 C C . CYS A 1 197 ? 9.224 -8.347 -11.247 1.00 73.25 197 CYS A C 1
ATOM 1606 O O . CYS A 1 197 ? 9.575 -7.968 -12.366 1.00 73.25 197 CYS A O 1
ATOM 1608 N N . PRO A 1 198 ? 9.225 -9.659 -10.921 1.00 73.31 198 PRO A N 1
ATOM 1609 C CA . PRO A 1 198 ? 9.609 -10.716 -11.861 1.00 73.31 198 PRO A CA 1
ATOM 1610 C C . PRO A 1 198 ? 8.846 -10.720 -13.190 1.00 73.31 198 PRO A C 1
ATOM 1612 O O . PRO A 1 198 ? 9.457 -10.962 -14.231 1.00 73.31 198 PRO A O 1
ATOM 1615 N N . ILE A 1 199 ? 7.539 -10.418 -13.186 1.00 69.50 199 ILE A N 1
ATOM 1616 C CA . ILE A 1 199 ? 6.739 -10.347 -14.423 1.00 69.50 199 ILE A CA 1
ATOM 1617 C C . ILE A 1 199 ? 7.322 -9.296 -15.365 1.00 69.50 199 ILE A C 1
ATOM 1619 O O . ILE A 1 199 ? 7.450 -9.537 -16.566 1.00 69.50 199 ILE A O 1
ATOM 1623 N N . PHE A 1 200 ? 7.706 -8.146 -14.814 1.00 72.50 200 PHE A N 1
ATOM 1624 C CA . PHE A 1 200 ? 8.251 -7.043 -15.589 1.00 72.50 200 PHE A CA 1
ATOM 1625 C C . PHE A 1 200 ? 9.716 -7.2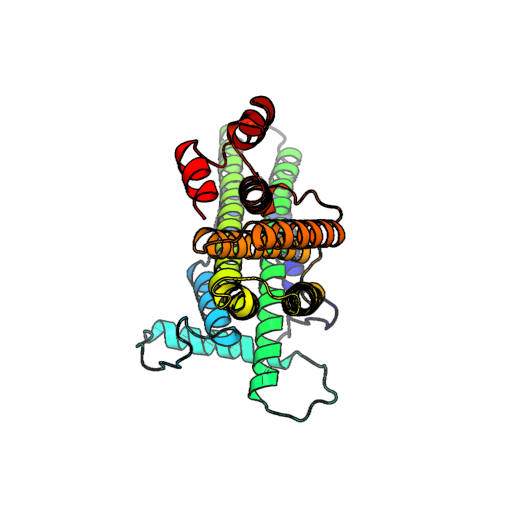44 -15.979 1.00 72.50 200 PHE A C 1
ATOM 1627 O O . PHE A 1 200 ? 10.102 -6.762 -17.041 1.00 72.50 200 PHE A O 1
ATOM 1634 N N . SER A 1 201 ? 10.509 -8.010 -15.218 1.00 70.25 201 SER A N 1
ATOM 1635 C CA . SER A 1 201 ? 11.909 -8.328 -15.558 1.00 70.25 201 SER A CA 1
ATOM 1636 C C . SER A 1 201 ? 12.062 -8.816 -17.003 1.00 70.25 201 SER A C 1
ATOM 1638 O O . SER A 1 201 ? 12.961 -8.373 -17.717 1.00 70.25 201 SER A O 1
ATOM 1640 N N . ASN A 1 202 ? 11.132 -9.655 -17.476 1.00 66.62 202 ASN A N 1
ATOM 1641 C CA . ASN A 1 202 ? 11.148 -10.183 -18.843 1.00 66.62 202 ASN A CA 1
ATOM 1642 C C . ASN A 1 202 ? 10.887 -9.116 -19.916 1.00 66.62 202 ASN A C 1
ATOM 1644 O O . ASN A 1 202 ? 11.434 -9.197 -21.015 1.00 66.62 202 ASN A O 1
ATOM 1648 N N . PHE A 1 203 ? 10.101 -8.084 -19.600 1.00 67.12 203 PHE A N 1
ATOM 1649 C CA . PHE A 1 203 ? 9.861 -6.965 -20.511 1.00 67.12 203 PHE A CA 1
ATOM 1650 C C . PHE A 1 203 ? 11.103 -6.096 -20.672 1.00 67.12 203 PHE A C 1
ATOM 1652 O O . PHE A 1 203 ? 11.238 -5.427 -21.687 1.00 67.12 203 PHE A O 1
ATOM 1659 N N . PHE A 1 204 ? 12.038 -6.124 -19.724 1.00 64.88 204 PHE A N 1
ATOM 1660 C CA . PHE A 1 204 ? 13.293 -5.388 -19.831 1.00 64.88 204 PHE A CA 1
ATOM 1661 C C . PHE A 1 204 ? 14.431 -6.200 -20.465 1.00 64.88 204 PHE A C 1
ATOM 1663 O O . PHE A 1 204 ? 15.496 -5.642 -20.733 1.00 64.88 204 PHE A O 1
ATOM 1670 N N . ILE A 1 205 ? 14.216 -7.485 -20.780 1.00 62.81 205 ILE A N 1
ATOM 1671 C CA . ILE A 1 205 ? 15.211 -8.314 -21.475 1.00 62.81 205 ILE A CA 1
ATOM 1672 C C . ILE A 1 205 ? 15.616 -7.718 -22.834 1.00 62.81 205 ILE A C 1
ATOM 1674 O O . ILE A 1 205 ? 16.821 -7.625 -23.064 1.00 62.81 205 ILE A O 1
ATOM 1678 N N . PRO A 1 206 ? 14.699 -7.225 -23.695 1.00 57.97 206 PRO A N 1
ATOM 1679 C CA . PRO A 1 206 ? 15.076 -6.565 -24.946 1.00 57.97 206 PRO A CA 1
ATOM 1680 C C . PRO A 1 206 ? 15.991 -5.352 -24.736 1.00 57.97 206 PRO A C 1
ATOM 1682 O O . PRO A 1 206 ? 16.891 -5.126 -25.531 1.00 57.97 206 PRO A O 1
ATOM 1685 N N . PHE A 1 207 ? 15.827 -4.612 -23.633 1.00 56.31 207 PHE A N 1
ATOM 1686 C CA . PHE A 1 207 ? 16.751 -3.541 -23.232 1.00 56.31 207 PHE A CA 1
ATOM 1687 C C . PHE A 1 207 ? 18.110 -4.068 -22.767 1.00 56.31 207 PHE A C 1
ATOM 1689 O O . PHE A 1 207 ? 19.124 -3.384 -22.876 1.00 56.31 207 PHE A O 1
ATOM 1696 N N . SER A 1 208 ? 18.138 -5.281 -22.222 1.00 52.62 208 SER A N 1
ATOM 1697 C CA . SER A 1 208 ? 19.344 -5.901 -21.693 1.00 52.62 208 SER A CA 1
ATOM 1698 C C . SER A 1 208 ? 20.221 -6.569 -22.758 1.00 52.62 208 SER A C 1
ATOM 1700 O O . SER A 1 208 ? 21.412 -6.738 -22.509 1.00 52.62 208 SER A O 1
ATOM 1702 N N . THR A 1 209 ? 19.676 -6.923 -23.923 1.00 53.12 209 THR A N 1
ATOM 1703 C CA . THR A 1 209 ? 20.374 -7.692 -24.969 1.00 53.12 209 THR A CA 1
ATOM 1704 C C . THR A 1 209 ? 20.884 -6.856 -26.144 1.00 53.12 209 THR A C 1
ATOM 1706 O O . THR A 1 209 ? 21.515 -7.413 -27.035 1.00 53.12 209 THR A O 1
ATOM 1709 N N . ILE A 1 210 ? 20.607 -5.548 -26.189 1.00 54.84 210 ILE A N 1
ATOM 1710 C CA . ILE A 1 210 ? 21.080 -4.682 -27.280 1.00 54.84 210 ILE A CA 1
ATOM 1711 C C . ILE A 1 210 ? 22.544 -4.310 -27.025 1.00 54.84 210 ILE A C 1
ATOM 1713 O O . ILE A 1 210 ? 22.852 -3.326 -26.352 1.00 54.84 210 ILE A O 1
ATOM 1717 N N . ASP A 1 211 ? 23.445 -5.121 -27.572 1.00 46.62 211 ASP A N 1
ATOM 1718 C CA . ASP A 1 211 ? 24.848 -4.772 -27.752 1.00 46.62 211 ASP A CA 1
ATOM 1719 C C . ASP A 1 211 ? 24.980 -3.882 -28.995 1.00 46.62 211 ASP A C 1
ATOM 1721 O O . ASP A 1 211 ? 24.749 -4.323 -30.110 1.00 46.62 211 ASP A O 1
ATOM 1725 N N . HIS A 1 212 ? 25.334 -2.617 -28.766 1.00 48.53 212 HIS A N 1
ATOM 1726 C CA . HIS A 1 212 ? 25.969 -1.657 -29.677 1.00 48.53 212 HIS A CA 1
ATOM 1727 C C . HIS A 1 212 ? 25.582 -1.585 -31.178 1.00 48.53 212 HIS A C 1
ATOM 1729 O O . HIS A 1 212 ? 25.720 -2.514 -31.962 1.00 48.53 212 HIS A O 1
ATOM 1735 N N . SER A 1 213 ? 25.370 -0.329 -31.597 1.00 45.62 213 SER A N 1
ATOM 1736 C CA . SER A 1 213 ? 25.162 0.207 -32.955 1.00 45.62 213 SER A CA 1
ATOM 1737 C C . SER A 1 213 ? 23.723 0.129 -33.469 1.00 45.62 213 SER A C 1
ATOM 1739 O O . SER A 1 213 ? 23.181 -0.924 -33.762 1.00 45.62 213 SER A O 1
ATOM 1741 N N . ILE A 1 214 ? 23.097 1.306 -33.540 1.00 51.00 214 ILE A N 1
ATOM 1742 C CA . ILE A 1 214 ? 21.745 1.478 -34.063 1.00 51.00 214 ILE A CA 1
ATOM 1743 C C . ILE A 1 214 ? 21.824 1.395 -35.582 1.00 51.00 214 ILE A C 1
ATOM 1745 O O . ILE A 1 214 ? 22.276 2.347 -36.222 1.00 51.00 214 ILE A O 1
ATOM 1749 N N . GLU A 1 215 ? 21.339 0.301 -36.154 1.00 51.88 215 GLU A N 1
ATOM 1750 C CA . GLU A 1 215 ? 20.772 0.342 -37.497 1.00 51.88 215 GLU A CA 1
ATOM 1751 C C . GLU A 1 215 ? 19.284 0.709 -37.394 1.00 51.88 215 GLU A C 1
ATOM 1753 O O . GLU A 1 215 ? 18.592 0.409 -36.420 1.00 51.88 215 GLU A O 1
ATOM 1758 N N . SER A 1 216 ? 18.778 1.425 -38.398 1.00 50.69 216 SER A N 1
ATOM 1759 C CA . SER A 1 216 ? 17.446 2.053 -38.456 1.00 50.69 216 SER A CA 1
ATOM 1760 C C . SER A 1 216 ? 16.236 1.122 -38.237 1.00 50.69 216 SER A C 1
ATOM 1762 O O . SER A 1 216 ? 15.099 1.593 -38.214 1.00 50.69 216 SER A O 1
ATOM 1764 N N . THR A 1 217 ? 16.447 -0.184 -38.077 1.00 49.12 217 THR A N 1
ATOM 1765 C CA . THR A 1 217 ? 15.421 -1.200 -37.805 1.00 49.12 217 THR A CA 1
ATOM 1766 C C . THR A 1 217 ? 15.033 -1.320 -36.326 1.00 49.12 217 THR A C 1
ATOM 1768 O O . THR A 1 217 ? 13.925 -1.776 -36.040 1.00 49.12 217 THR A O 1
ATOM 1771 N N . ASP A 1 218 ? 15.851 -0.827 -35.389 1.00 55.62 218 ASP A N 1
ATOM 1772 C CA . ASP A 1 218 ? 15.611 -1.004 -33.943 1.00 55.62 218 ASP A CA 1
ATOM 1773 C C . ASP A 1 218 ? 14.616 0.003 -33.338 1.00 55.62 218 ASP A C 1
ATOM 1775 O O . ASP A 1 218 ? 14.046 -0.228 -32.270 1.00 55.62 218 ASP A O 1
ATOM 1779 N N . TYR A 1 219 ? 14.300 1.092 -34.047 1.00 54.50 219 TYR A N 1
ATOM 1780 C CA . TYR A 1 219 ? 13.349 2.112 -33.574 1.00 54.50 219 TYR A CA 1
ATOM 1781 C C . TYR A 1 219 ? 11.918 1.559 -33.403 1.00 54.50 219 TYR A C 1
ATOM 1783 O O . TYR A 1 219 ? 11.182 1.957 -32.495 1.00 54.50 219 TYR A O 1
ATOM 1791 N N . LYS A 1 220 ? 11.524 0.597 -34.252 1.00 58.09 220 LYS A N 1
ATOM 1792 C CA . LYS A 1 220 ? 10.230 -0.102 -34.147 1.00 58.09 220 LYS A CA 1
ATOM 1793 C C . LYS A 1 220 ? 10.174 -1.041 -32.942 1.00 58.09 220 LYS A C 1
ATOM 1795 O O . LYS A 1 220 ? 9.149 -1.122 -32.278 1.00 58.09 220 LYS A O 1
ATOM 1800 N N . LEU A 1 221 ? 11.279 -1.715 -32.623 1.00 58.97 221 LEU A N 1
ATOM 1801 C CA . LEU A 1 221 ? 11.352 -2.608 -31.463 1.00 58.97 221 LEU A CA 1
ATOM 1802 C C . LEU A 1 221 ? 11.222 -1.824 -30.147 1.00 58.97 221 LEU A C 1
ATOM 1804 O O . LEU A 1 221 ? 10.528 -2.271 -29.234 1.00 58.97 221 LEU A O 1
ATOM 1808 N N . HIS A 1 222 ? 11.801 -0.622 -30.077 1.00 61.28 222 HIS A N 1
ATOM 1809 C CA . HIS A 1 222 ? 11.688 0.256 -28.907 1.00 61.28 222 HIS A CA 1
ATOM 1810 C C . HIS A 1 222 ? 10.309 0.902 -28.725 1.00 61.28 222 HIS A C 1
ATOM 1812 O O . HIS A 1 222 ? 9.908 1.139 -27.586 1.00 61.28 222 HIS A O 1
ATOM 1818 N N . SER A 1 223 ? 9.581 1.179 -29.811 1.00 62.09 223 SER A N 1
ATOM 1819 C CA . SER A 1 223 ? 8.207 1.705 -29.737 1.00 62.09 223 SER A CA 1
ATOM 1820 C C . SER A 1 223 ? 7.210 0.616 -29.329 1.00 62.09 223 SER A C 1
ATOM 1822 O O . SER A 1 223 ? 6.442 0.823 -28.394 1.00 62.09 223 SER A O 1
ATOM 1824 N N . CYS A 1 224 ? 7.306 -0.586 -29.908 1.00 72.88 224 CYS A N 1
ATOM 1825 C CA . CYS A 1 224 ? 6.453 -1.718 -29.525 1.00 72.88 224 CYS A CA 1
ATOM 1826 C C . CYS A 1 224 ? 6.705 -2.217 -28.093 1.00 72.88 224 CYS A C 1
ATOM 1828 O O . CYS A 1 224 ? 5.827 -2.817 -27.478 1.00 72.88 224 CYS A O 1
ATOM 1830 N N . TRP A 1 225 ? 7.904 -2.005 -27.543 1.00 77.31 225 TRP A N 1
ATOM 1831 C CA . TRP A 1 225 ? 8.198 -2.353 -26.154 1.00 77.31 225 TRP A CA 1
ATOM 1832 C C . TRP A 1 225 ? 7.351 -1.550 -25.161 1.00 77.31 225 TRP A C 1
ATOM 1834 O O . TRP A 1 225 ? 6.790 -2.135 -24.234 1.00 77.31 225 TRP A O 1
ATOM 1844 N N . LEU A 1 226 ? 7.258 -0.229 -25.355 1.00 81.88 226 LEU A N 1
ATOM 1845 C CA . LEU A 1 226 ? 6.532 0.648 -24.438 1.00 81.88 226 LEU A CA 1
ATOM 1846 C C . LEU A 1 226 ? 5.037 0.327 -24.462 1.00 81.88 226 LEU A C 1
ATOM 1848 O O . LEU A 1 226 ? 4.431 0.229 -23.403 1.00 81.88 226 LEU A O 1
ATOM 1852 N N . GLU A 1 227 ? 4.481 0.097 -25.652 1.00 84.50 227 GLU A N 1
ATOM 1853 C CA . GLU A 1 227 ? 3.090 -0.336 -25.829 1.00 84.50 227 GLU A CA 1
ATOM 1854 C C . GLU A 1 227 ? 2.819 -1.640 -25.065 1.00 84.50 227 GLU A C 1
ATOM 1856 O O . GLU A 1 227 ? 1.953 -1.678 -24.199 1.00 84.50 227 GLU A O 1
ATOM 1861 N N . ARG A 1 228 ? 3.649 -2.675 -25.261 1.00 84.81 228 ARG A N 1
ATOM 1862 C CA . ARG A 1 228 ? 3.496 -3.961 -24.552 1.00 84.81 228 ARG A CA 1
ATOM 1863 C C . ARG A 1 228 ? 3.656 -3.839 -23.037 1.00 84.81 228 ARG A C 1
ATOM 1865 O O . ARG A 1 228 ? 3.037 -4.600 -22.294 1.00 84.81 228 ARG A O 1
ATOM 1872 N N . LEU A 1 229 ? 4.521 -2.936 -22.574 1.00 84.81 229 LEU A N 1
ATOM 1873 C CA . LEU A 1 229 ? 4.685 -2.655 -21.151 1.00 84.81 229 LEU A CA 1
ATOM 1874 C C . LEU A 1 229 ? 3.427 -1.985 -20.587 1.00 84.81 229 LEU A C 1
ATOM 1876 O O . LEU A 1 229 ? 2.947 -2.412 -19.540 1.00 84.81 229 LEU A O 1
ATOM 1880 N N . VAL A 1 230 ? 2.898 -0.972 -21.278 1.00 88.62 230 VAL A N 1
ATOM 1881 C CA . VAL A 1 230 ? 1.660 -0.275 -20.903 1.00 88.62 230 VAL A CA 1
ATOM 1882 C C . VAL A 1 230 ? 0.495 -1.259 -20.847 1.00 88.62 230 VAL A C 1
ATOM 1884 O O . VAL A 1 230 ? -0.135 -1.352 -19.795 1.00 88.62 230 VAL A O 1
ATOM 1887 N N . ASP A 1 231 ? 0.306 -2.081 -21.882 1.00 86.88 231 ASP A N 1
ATOM 1888 C CA . ASP A 1 231 ? -0.734 -3.117 -21.921 1.00 86.88 231 ASP A CA 1
ATOM 1889 C C . ASP A 1 231 ? -0.639 -4.055 -20.709 1.00 86.88 231 ASP A C 1
ATOM 1891 O O . ASP A 1 231 ? -1.640 -4.381 -20.068 1.00 86.88 231 ASP A O 1
ATOM 1895 N N . LYS A 1 232 ? 0.583 -4.473 -20.340 1.00 84.12 232 LYS A N 1
ATOM 1896 C CA . LYS A 1 232 ? 0.771 -5.365 -19.191 1.00 84.12 232 LYS A CA 1
ATOM 1897 C C . LYS A 1 232 ? 0.512 -4.672 -17.854 1.00 84.12 232 LYS A C 1
ATOM 1899 O O . LYS A 1 232 ? -0.006 -5.302 -16.929 1.00 84.12 232 LYS A O 1
ATOM 1904 N N . ILE A 1 233 ? 0.879 -3.396 -17.736 1.00 86.62 233 ILE A N 1
ATOM 1905 C CA . ILE A 1 233 ? 0.575 -2.577 -16.558 1.00 86.62 233 ILE A CA 1
ATOM 1906 C C . ILE A 1 233 ? -0.938 -2.438 -16.405 1.00 86.62 233 ILE A C 1
ATOM 1908 O O . ILE A 1 233 ? -1.434 -2.632 -15.298 1.00 86.62 233 ILE A O 1
ATOM 1912 N N . GLU A 1 234 ? -1.663 -2.159 -17.491 1.00 87.00 234 GLU A N 1
ATOM 1913 C CA . GLU A 1 234 ? -3.126 -2.081 -17.495 1.00 87.00 234 GLU A CA 1
ATOM 1914 C C . GLU A 1 234 ? -3.757 -3.409 -17.083 1.00 87.00 234 GLU A C 1
ATOM 1916 O O . GLU A 1 234 ? -4.568 -3.434 -16.159 1.00 87.00 234 GLU A O 1
ATOM 1921 N N . GLU A 1 235 ? -3.341 -4.523 -17.691 1.00 81.88 235 GLU A N 1
ATOM 1922 C CA . GLU A 1 235 ? -3.849 -5.861 -17.368 1.00 81.88 235 GLU A CA 1
ATOM 1923 C C . GLU A 1 235 ? -3.724 -6.162 -15.865 1.00 81.88 235 GLU A C 1
ATOM 1925 O O . GLU A 1 235 ? -4.698 -6.541 -15.203 1.00 81.88 235 GLU A O 1
ATOM 1930 N N . ILE A 1 236 ? -2.532 -5.949 -15.296 1.00 78.81 236 ILE A N 1
ATOM 1931 C CA . ILE A 1 236 ? -2.289 -6.182 -13.870 1.00 78.81 236 ILE A CA 1
ATOM 1932 C C . ILE A 1 236 ? -3.103 -5.193 -13.037 1.00 78.81 236 ILE A C 1
ATOM 1934 O O . ILE A 1 236 ? -3.850 -5.619 -12.157 1.00 78.81 236 ILE A O 1
ATOM 1938 N N . PHE A 1 237 ? -3.010 -3.893 -13.313 1.00 82.94 237 PHE A N 1
ATOM 1939 C CA . PHE A 1 237 ? -3.677 -2.869 -12.517 1.00 82.94 237 PHE A CA 1
ATOM 1940 C C . PHE A 1 237 ? -5.194 -3.050 -12.495 1.00 82.94 237 PHE A C 1
ATOM 1942 O O . PHE A 1 237 ? -5.779 -3.073 -11.412 1.00 82.94 237 PHE A O 1
ATOM 1949 N N . PHE A 1 238 ? -5.836 -3.243 -13.648 1.00 79.56 238 PHE A N 1
ATOM 1950 C CA . PHE A 1 238 ? -7.283 -3.427 -13.716 1.00 79.56 238 PHE A CA 1
ATOM 1951 C C . PHE A 1 238 ? -7.733 -4.726 -13.046 1.00 79.56 238 PHE A C 1
ATOM 1953 O O . PHE A 1 238 ? -8.754 -4.712 -12.359 1.00 79.56 238 PHE A O 1
ATOM 1960 N N . SER A 1 239 ? -6.955 -5.812 -13.146 1.00 74.88 239 SER A N 1
ATOM 1961 C CA . SER A 1 239 ? -7.295 -7.068 -12.462 1.00 74.88 239 SER A CA 1
ATOM 1962 C C . SER A 1 239 ? -7.279 -6.946 -10.931 1.00 74.88 239 SER A C 1
ATOM 1964 O O . SER A 1 239 ? -8.097 -7.570 -10.262 1.00 74.88 239 SER A O 1
ATOM 1966 N N . PHE A 1 240 ? -6.394 -6.118 -10.364 1.00 77.69 240 PHE A N 1
ATOM 1967 C CA . PHE A 1 240 ? -6.357 -5.851 -8.921 1.00 77.69 240 PHE A CA 1
ATOM 1968 C C . PHE A 1 240 ? -7.377 -4.779 -8.514 1.00 77.69 240 PHE A C 1
ATOM 1970 O O . PHE A 1 240 ? -8.008 -4.894 -7.466 1.00 77.69 240 PHE A O 1
ATOM 1977 N N . LYS A 1 241 ? -7.590 -3.754 -9.348 1.00 80.56 241 LYS A N 1
ATOM 1978 C CA . LYS A 1 241 ? -8.531 -2.652 -9.089 1.00 80.56 241 LYS A CA 1
ATOM 1979 C C . LYS A 1 241 ? -9.976 -3.128 -8.924 1.00 80.56 241 LYS A C 1
ATOM 1981 O O . LYS A 1 241 ? -10.723 -2.499 -8.188 1.00 80.56 241 LYS A O 1
ATOM 1986 N N . GLN A 1 242 ? -10.361 -4.222 -9.583 1.00 78.31 242 GLN A N 1
ATOM 1987 C CA . GLN A 1 242 ? -11.699 -4.811 -9.449 1.00 78.31 242 GLN A CA 1
ATOM 1988 C C . GLN A 1 242 ? -11.958 -5.435 -8.071 1.00 78.31 242 GLN A C 1
ATOM 1990 O O . GLN A 1 242 ? -13.112 -5.537 -7.675 1.00 78.31 242 GLN A O 1
ATOM 1995 N N . VAL A 1 243 ? -10.907 -5.843 -7.350 1.00 73.00 243 VAL A N 1
ATOM 1996 C CA . VAL A 1 243 ? -11.015 -6.581 -6.076 1.00 73.00 243 VAL A CA 1
ATOM 1997 C C . VAL A 1 243 ? -10.542 -5.739 -4.886 1.00 73.00 243 VAL A C 1
ATOM 1999 O O . VAL A 1 243 ? -10.829 -6.054 -3.737 1.00 73.00 243 VAL A O 1
ATOM 2002 N N . LEU A 1 244 ? -9.830 -4.637 -5.125 1.00 82.56 244 LEU A N 1
ATOM 2003 C CA . LEU A 1 244 ? -9.366 -3.723 -4.083 1.00 82.56 244 LEU A CA 1
ATOM 2004 C C . LEU A 1 244 ? -10.347 -2.573 -3.852 1.00 82.56 244 LEU A C 1
ATOM 2006 O O . LEU A 1 244 ? -10.887 -1.996 -4.792 1.00 82.56 244 LEU A O 1
ATOM 2010 N N . THR A 1 245 ? -10.493 -2.156 -2.592 1.00 85.81 245 THR A N 1
ATOM 2011 C CA . THR A 1 245 ? -11.162 -0.885 -2.266 1.00 85.81 245 THR A CA 1
ATOM 2012 C C . THR A 1 245 ? -10.476 0.284 -2.987 1.00 85.81 245 THR A C 1
ATOM 2014 O O . THR A 1 245 ? -9.270 0.217 -3.234 1.00 85.81 245 THR A O 1
ATOM 2017 N N . PRO A 1 246 ? -11.168 1.407 -3.268 1.00 87.88 246 PRO A N 1
ATOM 2018 C CA . PRO A 1 246 ? -10.561 2.548 -3.962 1.00 87.88 246 PRO A CA 1
ATOM 2019 C C . PRO A 1 246 ? -9.252 3.036 -3.321 1.00 87.88 246 PRO A C 1
ATOM 2021 O O . PRO A 1 246 ? -8.289 3.367 -4.012 1.00 87.88 246 PRO A O 1
ATOM 2024 N N . ARG A 1 247 ? -9.182 3.019 -1.984 1.00 87.62 247 ARG A N 1
ATOM 2025 C CA . ARG A 1 247 ? -7.979 3.387 -1.229 1.00 87.62 247 ARG A CA 1
ATOM 2026 C C . ARG A 1 247 ? -6.840 2.391 -1.436 1.00 87.62 247 ARG A C 1
ATOM 2028 O O . ARG A 1 247 ? -5.730 2.817 -1.752 1.00 87.62 247 ARG A O 1
ATOM 2035 N N . ASN A 1 248 ? -7.100 1.094 -1.286 1.00 88.12 248 ASN A N 1
ATOM 2036 C CA . ASN A 1 248 ? -6.076 0.075 -1.508 1.00 88.12 248 ASN A CA 1
ATOM 2037 C C . ASN A 1 248 ? -5.653 -0.006 -2.977 1.00 88.12 248 ASN A C 1
ATOM 2039 O O . ASN A 1 248 ? -4.473 -0.194 -3.246 1.00 88.12 248 ASN A O 1
ATOM 2043 N N . GLY A 1 249 ? -6.567 0.224 -3.922 1.00 88.19 249 GLY A N 1
ATOM 2044 C CA . GLY A 1 249 ? -6.255 0.340 -5.346 1.00 88.19 249 GLY A CA 1
ATOM 2045 C C . GLY A 1 249 ? -5.294 1.495 -5.637 1.00 88.19 249 GLY A C 1
ATOM 2046 O O . GLY A 1 249 ? -4.326 1.316 -6.373 1.00 88.19 249 GLY A O 1
ATOM 2047 N N . ASN A 1 250 ? -5.488 2.654 -4.998 1.00 88.94 250 ASN A N 1
ATOM 2048 C CA . ASN A 1 250 ? -4.562 3.785 -5.114 1.00 88.94 250 ASN A CA 1
ATOM 2049 C C . ASN A 1 250 ? -3.194 3.486 -4.482 1.00 88.94 250 ASN A C 1
ATOM 2051 O O . ASN A 1 250 ? -2.165 3.790 -5.083 1.00 88.94 250 ASN A O 1
ATOM 2055 N N . ILE A 1 251 ? -3.162 2.866 -3.296 1.00 88.50 251 ILE A N 1
ATOM 2056 C CA . ILE A 1 251 ? -1.910 2.430 -2.650 1.00 88.50 251 ILE A CA 1
ATOM 2057 C C . ILE A 1 251 ? -1.169 1.436 -3.552 1.00 88.50 251 ILE A C 1
ATOM 2059 O O . ILE A 1 251 ? 0.039 1.564 -3.754 1.00 88.50 251 ILE A O 1
ATOM 2063 N N . PHE A 1 252 ? -1.898 0.483 -4.133 1.00 88.31 252 PHE A N 1
ATOM 2064 C CA . PHE A 1 252 ? -1.354 -0.490 -5.067 1.00 88.31 252 PHE A CA 1
ATOM 2065 C C . PHE A 1 252 ? -0.773 0.187 -6.317 1.00 88.31 252 PHE A C 1
ATOM 2067 O O . PHE A 1 252 ? 0.345 -0.121 -6.723 1.00 88.31 252 PHE A O 1
ATOM 2074 N N . LEU A 1 253 ? -1.481 1.150 -6.911 1.00 90.44 253 LEU A N 1
ATOM 2075 C CA . LEU A 1 253 ? -0.985 1.891 -8.071 1.00 90.44 253 LEU A CA 1
ATOM 2076 C C . LEU A 1 253 ? 0.311 2.649 -7.754 1.00 90.44 253 LEU A C 1
ATOM 2078 O O . LEU A 1 253 ? 1.291 2.544 -8.488 1.00 90.44 253 LEU A O 1
ATOM 2082 N N . ILE A 1 254 ? 0.334 3.384 -6.639 1.00 90.56 254 ILE A N 1
ATOM 2083 C CA . ILE A 1 254 ? 1.498 4.167 -6.207 1.00 90.56 254 ILE A CA 1
ATOM 2084 C C . ILE A 1 254 ? 2.718 3.262 -6.001 1.00 90.56 254 ILE A C 1
ATOM 2086 O O . ILE A 1 254 ? 3.814 3.566 -6.482 1.00 90.56 254 ILE A O 1
ATOM 2090 N N . ASN A 1 255 ? 2.531 2.134 -5.315 1.00 88.44 255 ASN A N 1
ATOM 2091 C CA . ASN A 1 255 ? 3.609 1.184 -5.062 1.00 88.44 255 ASN A CA 1
ATOM 2092 C C . ASN A 1 255 ? 4.057 0.463 -6.343 1.00 88.44 255 ASN A C 1
ATOM 2094 O O . ASN A 1 255 ? 5.255 0.247 -6.515 1.00 88.44 255 ASN A O 1
ATOM 2098 N N . LEU A 1 256 ? 3.135 0.154 -7.262 1.00 88.19 256 LEU A N 1
ATOM 2099 C CA . LEU A 1 256 ? 3.450 -0.415 -8.575 1.00 88.19 256 LEU A CA 1
ATOM 2100 C C . LEU A 1 256 ? 4.347 0.531 -9.381 1.00 88.19 256 LEU A C 1
ATOM 2102 O O . LEU A 1 256 ? 5.396 0.117 -9.869 1.00 88.19 256 LEU A O 1
ATOM 2106 N N . ILE A 1 257 ? 3.976 1.811 -9.465 1.00 91.38 257 ILE A N 1
ATOM 2107 C CA . ILE A 1 257 ? 4.751 2.841 -10.170 1.00 91.38 257 ILE A CA 1
ATOM 2108 C C . ILE A 1 257 ? 6.143 2.995 -9.548 1.00 91.38 257 ILE A C 1
ATOM 2110 O O . ILE A 1 257 ? 7.141 3.037 -10.272 1.00 91.38 257 ILE A O 1
ATOM 2114 N N . ALA A 1 258 ? 6.232 3.035 -8.216 1.00 90.31 258 ALA A N 1
ATOM 2115 C CA . ALA A 1 258 ? 7.509 3.120 -7.513 1.00 90.31 258 ALA A CA 1
ATOM 2116 C C . ALA A 1 258 ? 8.395 1.886 -7.772 1.00 90.31 258 ALA A C 1
ATOM 2118 O O . ALA A 1 258 ? 9.587 2.024 -8.051 1.00 90.31 258 ALA A O 1
ATOM 2119 N N . ALA A 1 259 ? 7.822 0.680 -7.717 1.00 85.75 259 ALA A N 1
ATOM 2120 C CA . ALA A 1 259 ? 8.537 -0.570 -7.964 1.00 85.75 259 ALA A CA 1
ATOM 2121 C C . ALA A 1 259 ? 9.076 -0.641 -9.401 1.00 85.75 259 ALA A C 1
ATOM 2123 O O . ALA A 1 259 ? 10.267 -0.890 -9.599 1.00 85.75 259 ALA A O 1
ATOM 2124 N N . LEU A 1 260 ? 8.231 -0.335 -10.390 1.00 87.38 260 LEU A N 1
ATOM 2125 C CA . LEU A 1 260 ? 8.613 -0.268 -11.802 1.00 87.38 260 LEU A CA 1
ATOM 2126 C C . LEU A 1 260 ? 9.723 0.757 -12.040 1.00 87.38 260 LEU A C 1
ATOM 2128 O O . LEU A 1 260 ? 10.718 0.446 -12.692 1.00 87.38 260 LEU A O 1
ATOM 2132 N N . SER A 1 261 ? 9.588 1.954 -11.465 1.00 90.31 261 SER A N 1
ATOM 2133 C CA . SER A 1 261 ? 10.566 3.036 -11.620 1.00 90.31 261 SER A CA 1
ATOM 2134 C C . SER A 1 261 ? 11.926 2.677 -11.025 1.00 90.31 261 SER A C 1
ATOM 2136 O O . SER A 1 261 ? 12.965 2.946 -11.633 1.00 90.31 261 SER A O 1
ATOM 2138 N N . ASN A 1 262 ? 11.930 2.014 -9.868 1.00 87.19 262 ASN A N 1
ATOM 2139 C CA . ASN A 1 262 ? 13.145 1.524 -9.225 1.00 87.19 262 ASN A CA 1
ATOM 2140 C C . ASN A 1 262 ? 13.798 0.394 -10.028 1.00 87.19 262 ASN A C 1
ATOM 2142 O O . ASN A 1 262 ? 15.022 0.355 -10.152 1.00 87.19 262 ASN A O 1
ATOM 2146 N N . HIS A 1 263 ? 13.002 -0.521 -10.582 1.00 82.75 263 HIS A N 1
ATOM 2147 C CA . HIS A 1 263 ? 13.512 -1.622 -11.392 1.00 82.75 263 HIS A CA 1
ATOM 2148 C C . HIS A 1 263 ? 14.136 -1.111 -12.702 1.00 82.75 263 HIS A C 1
ATOM 2150 O O . HIS A 1 263 ? 15.284 -1.436 -13.001 1.00 82.75 263 HIS A O 1
ATOM 2156 N N . LEU A 1 264 ? 13.437 -0.218 -13.411 1.00 84.00 264 LEU A N 1
ATOM 2157 C CA . LEU A 1 264 ? 13.952 0.503 -14.580 1.00 84.00 264 LEU A CA 1
ATOM 2158 C C . LEU A 1 264 ? 15.263 1.229 -14.277 1.00 84.00 264 LEU A C 1
ATOM 2160 O O . LEU A 1 264 ? 16.235 1.074 -15.012 1.00 84.00 264 LEU A O 1
ATOM 2164 N N . SER A 1 265 ? 15.311 1.969 -13.165 1.00 87.00 265 SER A N 1
ATOM 2165 C CA . SER A 1 265 ? 16.519 2.685 -12.743 1.00 87.00 265 SER A CA 1
ATOM 2166 C C . SER A 1 265 ? 17.711 1.740 -12.577 1.00 87.00 265 SER A C 1
ATOM 2168 O O . SER A 1 265 ? 18.793 2.029 -13.077 1.00 87.00 265 SER A O 1
ATOM 2170 N N . LYS A 1 266 ? 17.510 0.581 -11.932 1.00 83.81 266 LYS A N 1
ATOM 2171 C CA . LYS A 1 266 ? 18.563 -0.432 -11.738 1.00 83.81 266 LYS A CA 1
ATOM 2172 C C . LYS A 1 266 ? 19.061 -1.030 -13.053 1.00 83.81 266 LYS A C 1
ATOM 2174 O O . LYS A 1 266 ? 20.255 -1.273 -13.190 1.00 83.81 266 LYS A O 1
ATOM 2179 N N . ILE A 1 267 ? 18.165 -1.283 -14.007 1.00 78.12 267 ILE A N 1
ATOM 2180 C CA . ILE A 1 267 ? 18.543 -1.826 -15.319 1.00 78.12 267 ILE A CA 1
ATOM 2181 C C . ILE A 1 267 ? 19.370 -0.809 -16.097 1.00 78.12 267 ILE A C 1
ATOM 2183 O O . ILE A 1 267 ? 20.436 -1.157 -16.599 1.00 78.12 267 ILE A O 1
ATOM 2187 N N . ILE A 1 268 ? 18.898 0.438 -16.165 1.00 79.69 268 ILE A N 1
ATOM 2188 C CA . ILE A 1 268 ? 19.585 1.521 -16.875 1.00 79.69 268 ILE A CA 1
ATOM 2189 C C . ILE A 1 268 ? 20.966 1.750 -16.258 1.00 79.69 268 ILE A C 1
ATOM 2191 O O . ILE A 1 268 ? 21.953 1.821 -16.978 1.00 79.69 268 ILE A O 1
ATOM 2195 N N . TYR A 1 269 ? 21.072 1.758 -14.929 1.00 81.44 269 TYR A N 1
ATOM 2196 C CA . TYR A 1 269 ? 22.349 1.969 -14.247 1.00 81.44 269 TYR A CA 1
ATOM 2197 C C . TYR A 1 269 ? 23.414 0.894 -14.553 1.00 81.44 269 TYR A C 1
ATOM 2199 O O . TYR A 1 269 ? 24.606 1.150 -14.435 1.00 81.44 269 TYR A O 1
ATOM 2207 N N . ASN A 1 270 ? 23.006 -0.308 -14.970 1.00 78.56 270 ASN A N 1
ATOM 2208 C CA . ASN A 1 270 ? 23.910 -1.431 -15.246 1.00 78.56 270 ASN A CA 1
ATOM 2209 C C . ASN A 1 270 ? 24.225 -1.618 -16.743 1.00 78.56 270 ASN A C 1
ATOM 2211 O O . ASN A 1 270 ? 24.740 -2.669 -17.138 1.00 78.56 270 ASN A O 1
ATOM 2215 N N . LYS A 1 271 ? 23.885 -0.647 -17.599 1.00 74.00 271 LYS A N 1
ATOM 2216 C CA . LYS A 1 271 ? 24.028 -0.744 -19.059 1.00 74.00 271 LYS A CA 1
ATOM 2217 C C . LYS A 1 271 ? 24.874 0.389 -19.617 1.00 74.00 271 LYS A C 1
ATOM 2219 O O . LYS A 1 271 ? 25.007 1.429 -18.989 1.00 74.00 271 LYS A O 1
ATOM 2224 N N . LYS A 1 272 ? 25.441 0.161 -20.806 1.00 71.00 272 LYS A N 1
ATOM 2225 C CA . LYS A 1 272 ? 26.124 1.198 -21.581 1.00 71.00 272 LYS A CA 1
ATOM 2226 C C . LYS A 1 272 ? 25.241 1.671 -22.722 1.00 71.00 272 LYS A C 1
ATOM 2228 O O . LYS A 1 272 ? 24.644 0.840 -23.406 1.00 71.00 272 LYS A O 1
ATOM 2233 N N . PHE A 1 273 ? 25.191 2.973 -22.959 1.00 71.25 273 PHE A N 1
ATOM 2234 C CA . PHE A 1 273 ? 24.308 3.572 -23.948 1.00 71.25 273 PHE A CA 1
ATOM 2235 C C . PHE A 1 273 ? 25.088 4.321 -25.026 1.00 71.25 273 PHE A C 1
ATOM 2237 O O . PHE A 1 273 ? 26.046 5.046 -24.775 1.00 71.25 273 PHE A O 1
ATOM 2244 N N . SER A 1 274 ? 24.660 4.154 -26.279 1.00 72.31 274 SER A N 1
ATOM 2245 C CA . SER A 1 274 ? 25.059 5.074 -27.342 1.00 72.31 274 SER A CA 1
ATOM 2246 C C . SER A 1 274 ? 24.248 6.365 -27.231 1.00 72.31 274 SER A C 1
ATOM 2248 O O . SER A 1 274 ? 23.123 6.361 -26.735 1.00 72.31 274 SER A O 1
ATOM 2250 N N . LYS A 1 275 ? 24.769 7.470 -27.773 1.00 73.25 275 LYS A N 1
ATOM 2251 C CA . LYS A 1 275 ? 24.096 8.780 -27.747 1.00 73.25 275 LYS A CA 1
ATOM 2252 C C . LYS A 1 275 ? 22.648 8.731 -28.254 1.00 73.25 275 LYS A C 1
ATOM 2254 O O . LYS A 1 275 ? 21.740 9.301 -27.654 1.00 73.25 275 LYS A O 1
ATOM 2259 N N . SER A 1 276 ? 22.429 8.045 -29.369 1.00 72.25 276 SER A N 1
ATOM 2260 C CA . SER A 1 276 ? 21.103 7.880 -29.958 1.00 72.25 276 SER A CA 1
ATOM 2261 C C . SER A 1 276 ? 20.196 6.990 -29.101 1.00 72.25 276 SER A C 1
ATOM 2263 O O . SER A 1 276 ? 19.006 7.277 -28.995 1.00 72.25 276 SER A O 1
ATOM 2265 N N . MET A 1 277 ? 20.747 5.986 -28.411 1.00 74.31 277 MET A N 1
ATOM 2266 C CA . MET A 1 277 ? 19.992 5.148 -27.477 1.00 74.31 277 MET A CA 1
ATOM 2267 C C . MET A 1 277 ? 19.582 5.924 -26.221 1.00 74.31 277 MET A C 1
ATOM 2269 O O . MET A 1 277 ? 18.428 5.839 -25.810 1.00 74.31 277 MET A O 1
ATOM 2273 N N . SER A 1 278 ? 20.474 6.745 -25.656 1.00 77.50 278 SER A N 1
ATOM 2274 C CA . SER A 1 278 ? 20.165 7.607 -24.506 1.00 77.50 278 SER A CA 1
ATOM 2275 C C . SER A 1 278 ? 18.979 8.535 -24.790 1.00 77.50 278 SER A C 1
ATOM 2277 O O . SER A 1 278 ? 18.095 8.701 -23.949 1.00 77.50 278 SER A O 1
ATOM 2279 N N . SER A 1 279 ? 18.905 9.092 -26.004 1.00 78.50 279 SER A N 1
ATOM 2280 C CA . SER A 1 279 ? 17.785 9.942 -26.436 1.00 78.50 279 SER A CA 1
ATOM 2281 C C . SER A 1 279 ? 16.464 9.168 -26.596 1.00 78.50 279 SER A C 1
ATOM 2283 O O . SER A 1 279 ? 15.404 9.660 -26.191 1.00 78.50 279 SER A O 1
ATOM 2285 N N . ILE A 1 280 ? 16.514 7.938 -27.123 1.00 78.44 280 ILE A N 1
ATOM 2286 C CA . ILE A 1 280 ? 15.339 7.056 -27.248 1.00 78.44 280 ILE A CA 1
ATOM 2287 C C . ILE A 1 280 ? 14.822 6.655 -25.862 1.00 78.44 280 ILE A C 1
ATOM 2289 O O . ILE A 1 280 ? 13.630 6.790 -25.590 1.00 78.44 280 ILE A O 1
ATOM 2293 N N . VAL A 1 281 ? 15.714 6.232 -24.961 1.00 80.25 281 VAL A N 1
ATOM 2294 C CA . VAL A 1 281 ? 15.378 5.898 -23.567 1.00 80.25 281 VAL A CA 1
ATOM 2295 C C . VAL A 1 281 ? 14.726 7.092 -22.874 1.00 80.25 281 VAL A C 1
ATOM 2297 O O . VAL A 1 281 ? 13.686 6.932 -22.239 1.00 80.25 281 VAL A O 1
ATOM 2300 N N . HIS A 1 282 ? 15.278 8.295 -23.050 1.00 83.69 282 HIS A N 1
ATOM 2301 C CA . HIS A 1 282 ? 14.703 9.523 -22.504 1.00 83.69 282 HIS A CA 1
ATOM 2302 C C . HIS A 1 282 ? 13.294 9.808 -23.002 1.00 83.69 282 HIS A C 1
ATOM 2304 O O . HIS A 1 282 ? 12.402 10.094 -22.200 1.00 83.69 282 HIS A O 1
ATOM 2310 N N . THR A 1 283 ? 13.066 9.666 -24.304 1.00 85.88 283 THR A N 1
ATOM 2311 C CA . THR A 1 283 ? 11.733 9.849 -24.883 1.00 85.88 283 THR A CA 1
ATOM 2312 C C . THR A 1 283 ? 10.746 8.819 -24.331 1.00 85.88 283 THR A C 1
ATOM 2314 O O . THR A 1 283 ? 9.697 9.198 -23.816 1.00 85.88 283 THR A O 1
ATOM 2317 N N . ASN A 1 284 ? 11.108 7.535 -24.336 1.00 84.56 284 ASN A N 1
ATOM 2318 C CA . ASN A 1 284 ? 10.231 6.454 -23.884 1.00 84.56 284 ASN A CA 1
ATOM 2319 C C . ASN A 1 284 ? 9.885 6.552 -22.394 1.00 84.56 284 ASN A C 1
ATOM 2321 O O . ASN A 1 284 ? 8.727 6.393 -22.014 1.00 84.56 284 ASN A O 1
ATOM 2325 N N . VAL A 1 285 ? 10.871 6.838 -21.542 1.00 87.81 285 VAL A N 1
ATOM 2326 C CA . VAL A 1 285 ? 10.659 6.988 -20.096 1.00 87.81 285 VAL A CA 1
ATOM 2327 C C . VAL A 1 285 ? 9.794 8.211 -19.796 1.00 87.81 285 VAL A C 1
ATOM 2329 O O . VAL A 1 285 ? 8.927 8.143 -18.927 1.00 87.81 285 VAL A O 1
ATOM 2332 N N . ARG A 1 286 ? 9.955 9.309 -20.545 1.00 88.38 286 ARG A N 1
ATOM 2333 C CA . ARG A 1 286 ? 9.077 10.478 -20.420 1.00 88.38 286 ARG A CA 1
ATOM 2334 C C . ARG A 1 286 ? 7.635 10.146 -20.810 1.00 88.38 286 ARG A C 1
ATOM 2336 O O . ARG A 1 286 ? 6.724 10.549 -20.092 1.00 88.38 286 ARG A O 1
ATOM 2343 N N . THR A 1 287 ? 7.422 9.406 -21.897 1.00 90.44 287 THR A N 1
ATOM 2344 C CA . THR A 1 287 ? 6.083 8.947 -22.297 1.00 90.44 287 THR A CA 1
ATOM 2345 C C . THR A 1 287 ? 5.475 8.018 -21.244 1.00 90.44 287 THR A C 1
ATOM 2347 O O . THR A 1 287 ? 4.310 8.178 -20.891 1.00 90.44 287 THR A O 1
ATOM 2350 N N . LEU A 1 288 ? 6.267 7.111 -20.661 1.00 90.69 288 LEU A N 1
ATOM 2351 C CA . LEU A 1 288 ? 5.822 6.253 -19.560 1.00 90.69 288 LEU A CA 1
ATOM 2352 C C . LEU A 1 288 ? 5.403 7.067 -18.322 1.00 90.69 288 LEU A C 1
ATOM 2354 O O . LEU A 1 288 ? 4.385 6.767 -17.709 1.00 90.69 288 LEU A O 1
ATOM 2358 N N . MET A 1 289 ? 6.150 8.117 -17.967 1.00 91.81 289 MET A N 1
ATOM 2359 C CA . MET A 1 289 ? 5.793 9.010 -16.854 1.00 91.81 289 MET A CA 1
ATOM 2360 C C . MET A 1 289 ? 4.500 9.781 -17.122 1.00 91.81 289 MET A C 1
ATOM 2362 O O . MET A 1 289 ? 3.672 9.902 -16.227 1.00 91.81 289 MET A O 1
ATOM 2366 N N . GLN A 1 290 ? 4.297 10.262 -18.352 1.00 91.88 290 GLN A N 1
ATOM 2367 C CA . GLN A 1 290 ? 3.036 10.898 -18.751 1.00 91.88 290 GLN A CA 1
ATOM 2368 C C . GLN A 1 290 ? 1.861 9.922 -18.659 1.00 91.88 290 GLN A C 1
ATOM 2370 O O . GLN A 1 290 ? 0.782 10.297 -18.207 1.00 91.88 290 GLN A O 1
ATOM 2375 N N . TYR A 1 291 ? 2.080 8.664 -19.043 1.00 92.69 291 TYR A N 1
ATOM 2376 C CA . TYR A 1 291 ? 1.092 7.610 -18.863 1.00 92.69 291 TYR A CA 1
ATOM 2377 C C . TYR A 1 291 ? 0.801 7.353 -17.375 1.00 92.69 291 TYR A C 1
ATOM 2379 O O . TYR A 1 291 ? -0.363 7.328 -16.987 1.00 92.69 291 TYR A O 1
ATOM 2387 N N . PHE A 1 292 ? 1.818 7.260 -16.512 1.00 92.88 292 PHE A N 1
ATOM 2388 C CA . PHE A 1 292 ? 1.606 7.148 -15.064 1.00 92.88 292 PHE A CA 1
ATOM 2389 C C . PHE A 1 292 ? 0.783 8.307 -14.500 1.00 92.88 292 PHE A C 1
ATOM 2391 O O . PHE A 1 292 ? -0.140 8.066 -13.724 1.00 92.88 292 PHE A O 1
ATOM 2398 N N . ASP A 1 293 ? 1.078 9.540 -14.917 1.00 91.69 293 ASP A N 1
ATOM 2399 C CA . ASP A 1 293 ? 0.314 10.725 -14.516 1.00 91.69 293 ASP A CA 1
ATOM 2400 C C . ASP A 1 293 ? -1.145 10.668 -15.013 1.00 91.69 293 ASP A C 1
ATOM 2402 O O . ASP A 1 293 ? -2.020 11.259 -14.394 1.00 91.69 293 ASP A O 1
ATOM 2406 N N . SER A 1 294 ? -1.440 9.936 -16.095 1.00 92.19 294 SER A N 1
ATOM 2407 C CA . SER A 1 294 ? -2.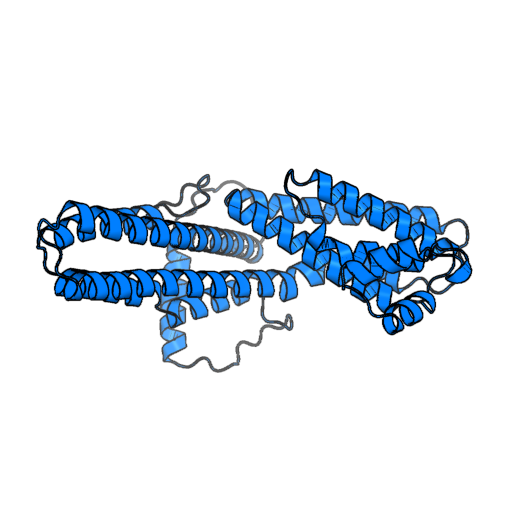813 9.747 -16.592 1.00 92.19 294 SER A CA 1
ATOM 2408 C C . SER A 1 294 ? -3.628 8.707 -15.810 1.00 92.19 294 SER A C 1
ATOM 2410 O O . SER A 1 294 ? -4.855 8.718 -15.874 1.00 92.19 294 SER A O 1
ATOM 2412 N N . LEU A 1 295 ? -2.972 7.819 -15.051 1.00 88.31 295 LEU A N 1
ATOM 2413 C CA . LEU A 1 295 ? -3.646 6.766 -14.281 1.00 88.31 295 LEU A CA 1
ATOM 2414 C C . LEU A 1 295 ? -4.277 7.273 -12.978 1.00 88.31 295 LEU A C 1
ATOM 2416 O O . LEU A 1 295 ? -5.056 6.548 -12.352 1.00 88.31 295 LEU A O 1
ATOM 2420 N N . THR A 1 296 ? -3.920 8.478 -12.529 1.00 86.31 296 THR A N 1
ATOM 2421 C CA . THR A 1 296 ? -4.366 9.016 -11.243 1.00 86.31 296 THR A CA 1
ATOM 2422 C C . THR A 1 296 ? -4.331 10.537 -11.205 1.00 86.31 296 THR A C 1
ATOM 2424 O O . THR A 1 296 ? -3.395 11.161 -11.685 1.00 86.31 296 THR A O 1
ATOM 2427 N N . ASP A 1 297 ? -5.307 11.134 -10.522 1.00 84.81 297 ASP A N 1
ATOM 2428 C CA . ASP A 1 297 ? -5.318 12.573 -10.232 1.00 84.81 297 ASP A CA 1
ATOM 2429 C C . ASP A 1 297 ? -4.356 12.953 -9.083 1.00 84.81 297 ASP A C 1
ATOM 2431 O O . ASP A 1 297 ? -4.187 14.127 -8.746 1.00 84.81 297 ASP A O 1
ATOM 2435 N N . MET A 1 298 ? -3.735 11.964 -8.428 1.00 85.31 298 MET A N 1
ATOM 2436 C CA . MET A 1 298 ? -2.827 12.183 -7.302 1.00 85.31 298 MET A CA 1
ATOM 2437 C C . MET A 1 298 ? -1.414 12.569 -7.756 1.00 85.31 298 MET A C 1
ATOM 2439 O O . MET A 1 298 ? -0.890 12.079 -8.751 1.00 85.31 298 MET A O 1
ATOM 2443 N N . SER A 1 299 ? -0.726 13.381 -6.945 1.00 87.62 299 SER A N 1
ATOM 2444 C CA . SER A 1 299 ? 0.689 13.694 -7.178 1.00 87.62 299 SER A CA 1
ATOM 2445 C C . SER A 1 299 ? 1.581 12.477 -6.910 1.00 87.62 299 SER A C 1
ATOM 2447 O O . SER A 1 299 ? 1.884 12.148 -5.760 1.00 87.62 299 SER A O 1
ATOM 2449 N N . ILE A 1 300 ? 2.028 11.829 -7.987 1.00 90.88 300 ILE A N 1
ATOM 2450 C CA . ILE A 1 300 ? 2.908 10.650 -7.950 1.00 90.88 300 ILE A CA 1
ATOM 2451 C C . ILE A 1 300 ? 4.357 10.939 -8.364 1.00 90.88 300 ILE A C 1
ATOM 2453 O O . ILE A 1 300 ? 5.202 10.051 -8.273 1.00 90.88 300 ILE A O 1
ATOM 2457 N N . LYS A 1 301 ? 4.679 12.185 -8.741 1.00 88.25 301 LYS A N 1
ATOM 2458 C CA . LYS A 1 301 ? 5.999 12.610 -9.258 1.00 88.25 301 LYS A CA 1
ATOM 2459 C C . LYS A 1 301 ? 7.188 12.129 -8.427 1.00 88.25 301 LYS A C 1
ATOM 2461 O O . LYS A 1 301 ? 8.196 11.694 -8.976 1.00 88.25 301 LYS A O 1
ATOM 2466 N N . LYS A 1 302 ? 7.056 12.150 -7.098 1.00 89.69 302 LYS A N 1
ATOM 2467 C CA . LYS A 1 302 ? 8.103 11.690 -6.172 1.00 89.69 302 LYS A CA 1
ATOM 2468 C C . LYS A 1 302 ? 8.482 10.211 -6.352 1.00 89.69 302 LYS A C 1
ATOM 2470 O O . LYS A 1 302 ? 9.598 9.834 -6.028 1.00 89.69 302 LYS A O 1
ATOM 2475 N N . HIS A 1 303 ? 7.579 9.376 -6.871 1.00 89.62 303 HIS A N 1
ATOM 2476 C CA . HIS A 1 303 ? 7.775 7.927 -6.990 1.00 89.62 303 HIS A CA 1
ATOM 2477 C C . HIS A 1 303 ? 8.587 7.508 -8.220 1.00 89.62 303 HIS A C 1
ATOM 2479 O O . HIS A 1 303 ? 9.095 6.391 -8.250 1.00 89.62 303 HIS A O 1
ATOM 2485 N N . TYR A 1 304 ? 8.748 8.396 -9.204 1.00 91.19 304 TYR A N 1
ATOM 2486 C CA . TYR A 1 304 ? 9.579 8.168 -10.391 1.00 91.19 304 TYR A CA 1
ATOM 2487 C C . TYR A 1 304 ? 10.663 9.244 -10.579 1.00 91.19 304 TYR A C 1
ATOM 2489 O O . TYR A 1 304 ? 11.331 9.276 -11.613 1.00 91.19 304 TYR A O 1
ATOM 2497 N N . LEU A 1 305 ? 10.868 10.117 -9.583 1.00 88.69 305 LEU A N 1
ATOM 2498 C CA . LEU A 1 305 ? 11.825 11.226 -9.647 1.00 88.69 305 LEU A CA 1
ATOM 2499 C C . LEU A 1 305 ? 13.256 10.743 -9.918 1.00 88.69 305 LEU A C 1
ATOM 2501 O O . LEU A 1 305 ? 13.929 11.289 -10.787 1.00 88.69 305 LEU A O 1
ATOM 2505 N N . ASN A 1 306 ? 13.691 9.674 -9.249 1.00 87.25 306 ASN A N 1
ATOM 2506 C CA . ASN A 1 306 ? 15.027 9.108 -9.456 1.00 87.25 306 ASN A CA 1
ATOM 2507 C C . ASN A 1 306 ? 15.216 8.640 -10.901 1.00 87.25 306 ASN A C 1
ATOM 2509 O O . ASN A 1 306 ? 16.218 8.969 -11.528 1.00 87.25 306 ASN A O 1
ATOM 2513 N N . LEU A 1 307 ? 14.218 7.944 -11.457 1.00 89.38 307 LEU A N 1
ATOM 2514 C CA . LEU A 1 307 ? 14.237 7.496 -12.848 1.00 89.38 307 LEU A CA 1
ATOM 2515 C C . LEU A 1 307 ? 14.272 8.688 -13.817 1.00 89.38 307 LEU A C 1
ATOM 2517 O O . LEU A 1 307 ? 15.030 8.678 -14.785 1.00 89.38 307 LEU A O 1
ATOM 2521 N N . LYS A 1 308 ? 13.481 9.732 -13.542 1.00 87.56 308 LYS A N 1
ATOM 2522 C CA . LYS A 1 308 ? 13.472 10.970 -14.332 1.00 87.56 308 LYS A CA 1
ATOM 2523 C C . LYS A 1 308 ? 14.857 11.606 -14.342 1.00 87.56 308 LYS A C 1
ATOM 2525 O O . LYS A 1 308 ? 15.378 11.902 -15.416 1.00 87.56 308 LYS A O 1
ATOM 2530 N N . ASN A 1 309 ? 15.459 11.785 -13.171 1.00 85.12 309 ASN A N 1
ATOM 2531 C CA . ASN A 1 309 ? 16.765 12.418 -13.030 1.00 85.12 309 ASN A CA 1
ATOM 2532 C C . ASN A 1 309 ? 17.855 11.579 -13.712 1.00 85.12 309 ASN A C 1
ATOM 2534 O O . ASN A 1 309 ? 18.604 12.121 -14.519 1.00 85.12 309 ASN A O 1
ATOM 2538 N N . LEU A 1 310 ? 17.871 10.258 -13.492 1.00 85.31 310 LEU A N 1
ATOM 2539 C CA . LEU A 1 310 ? 18.792 9.314 -14.134 1.00 85.31 310 LEU A CA 1
ATOM 2540 C C . LEU A 1 310 ? 18.795 9.467 -15.658 1.00 85.31 310 LEU A C 1
ATOM 2542 O O . LEU A 1 310 ? 19.840 9.651 -16.276 1.00 85.31 310 LEU A O 1
ATOM 2546 N N . VAL A 1 311 ? 17.612 9.409 -16.265 1.00 83.88 311 VAL A N 1
ATOM 2547 C CA . VAL A 1 311 ? 17.482 9.405 -17.722 1.00 83.88 311 VAL A CA 1
ATOM 2548 C C . VAL A 1 311 ? 17.701 10.797 -18.316 1.00 83.88 311 VAL A C 1
ATOM 2550 O O . VAL A 1 311 ? 18.211 10.921 -19.429 1.00 83.88 311 VAL A O 1
ATOM 2553 N N . THR A 1 312 ? 17.385 11.855 -17.565 1.00 83.31 312 THR A N 1
ATOM 2554 C CA . THR A 1 312 ? 17.716 13.224 -17.979 1.00 83.31 312 THR A CA 1
ATOM 2555 C C . THR A 1 312 ? 19.231 13.417 -18.004 1.00 83.31 312 THR A C 1
ATOM 2557 O O . THR A 1 312 ? 19.745 13.888 -19.015 1.00 83.31 312 THR A O 1
ATOM 2560 N N . ILE A 1 313 ? 19.955 12.978 -16.962 1.00 80.31 313 ILE A N 1
ATOM 2561 C CA . ILE A 1 313 ? 21.429 13.013 -16.919 1.00 80.31 313 ILE A CA 1
ATOM 2562 C C . ILE A 1 313 ? 22.023 12.203 -18.077 1.00 80.31 313 ILE A C 1
ATOM 2564 O O . ILE A 1 313 ? 22.907 12.699 -18.769 1.00 80.31 313 ILE A O 1
ATOM 2568 N N . LEU A 1 314 ? 21.509 10.994 -18.328 1.00 79.00 314 LEU A N 1
ATOM 2569 C CA . LEU A 1 314 ? 21.968 10.123 -19.417 1.00 79.00 314 LEU A CA 1
ATOM 2570 C C . LEU A 1 314 ? 21.840 10.784 -20.803 1.00 79.00 314 LEU A C 1
ATOM 2572 O O . LEU A 1 314 ? 22.613 10.494 -21.713 1.00 79.00 314 LEU A O 1
ATOM 2576 N N . SER A 1 315 ? 20.858 11.672 -20.979 1.00 77.31 315 SER A N 1
ATOM 2577 C CA . SER A 1 315 ? 20.625 12.388 -22.238 1.00 77.31 315 SER A CA 1
ATOM 2578 C C . SER A 1 315 ? 21.513 13.626 -22.441 1.00 77.31 315 SER A C 1
ATOM 2580 O O . SER A 1 315 ? 21.487 14.221 -23.520 1.00 77.31 315 SER A O 1
ATOM 2582 N N . LEU A 1 316 ? 22.299 14.029 -21.434 1.00 75.50 316 LEU A N 1
ATOM 2583 C CA . LEU A 1 316 ? 23.139 15.223 -21.510 1.00 75.50 316 LEU A CA 1
ATOM 2584 C C . LEU A 1 316 ? 24.368 14.993 -22.392 1.00 75.50 316 LEU A C 1
ATOM 2586 O O . LEU A 1 316 ? 25.138 14.059 -22.197 1.00 75.50 316 LEU A O 1
ATOM 2590 N N . GLU A 1 317 ? 24.599 15.906 -23.334 1.00 59.31 317 GLU A N 1
ATOM 2591 C CA . GLU A 1 317 ? 25.721 15.800 -24.274 1.00 59.31 317 GLU A CA 1
ATOM 2592 C C . GLU A 1 317 ? 27.074 16.200 -23.664 1.00 59.31 317 GLU A C 1
ATOM 2594 O O . GLU A 1 317 ? 28.121 15.757 -24.135 1.00 59.31 317 GLU A O 1
ATOM 2599 N N . ASN A 1 318 ? 27.076 17.079 -22.653 1.00 55.44 318 ASN A N 1
ATOM 2600 C CA . ASN A 1 318 ? 28.288 17.569 -22.000 1.00 55.44 318 ASN A CA 1
ATOM 2601 C C . ASN A 1 318 ? 27.954 18.263 -20.668 1.00 55.44 318 ASN A C 1
ATOM 2603 O O . ASN A 1 318 ? 27.167 19.207 -20.649 1.00 55.44 318 ASN A O 1
ATOM 2607 N N . ILE A 1 319 ? 28.635 17.892 -19.574 1.00 52.12 319 ILE A N 1
ATOM 2608 C CA . ILE A 1 319 ? 28.497 18.545 -18.246 1.00 52.12 319 ILE A CA 1
ATOM 2609 C C . ILE A 1 319 ? 28.756 20.057 -18.339 1.00 52.12 319 ILE A C 1
ATOM 2611 O O . ILE A 1 319 ? 28.196 20.846 -17.587 1.00 52.12 319 ILE A O 1
ATOM 2615 N N . ARG A 1 320 ? 29.625 20.462 -19.275 1.00 48.31 320 ARG A N 1
ATOM 2616 C CA . ARG A 1 320 ? 30.078 21.849 -19.449 1.00 48.31 320 ARG A CA 1
ATOM 2617 C C . ARG A 1 320 ? 29.046 22.768 -20.109 1.00 48.31 320 ARG A C 1
ATOM 2619 O O . ARG A 1 320 ? 29.182 23.977 -19.978 1.00 48.31 320 ARG A O 1
ATOM 2626 N N . SER A 1 321 ? 28.072 22.220 -20.838 1.00 45.38 321 SER A N 1
ATOM 2627 C CA . SER A 1 321 ? 27.031 22.994 -21.537 1.00 45.38 321 SER A CA 1
ATOM 2628 C C . SER A 1 321 ? 25.693 23.011 -20.799 1.00 45.38 321 SER A C 1
ATOM 2630 O O . SER A 1 321 ? 24.806 23.775 -21.165 1.00 45.38 321 SER A O 1
ATOM 2632 N N . THR A 1 322 ? 25.529 22.179 -19.772 1.00 49.50 322 THR A N 1
ATOM 2633 C CA . THR A 1 322 ? 24.381 22.228 -18.866 1.00 49.50 322 THR A CA 1
ATOM 2634 C C . THR A 1 322 ? 24.607 23.264 -17.777 1.00 49.50 322 THR A C 1
ATOM 2636 O O . THR A 1 322 ? 25.589 23.178 -17.042 1.00 49.50 322 THR A O 1
ATOM 2639 N N . ASN A 1 323 ? 23.699 24.241 -17.692 1.00 51.97 323 ASN A N 1
ATOM 2640 C CA . ASN A 1 323 ? 23.714 25.321 -16.706 1.00 51.97 323 ASN A CA 1
ATOM 2641 C C . ASN A 1 323 ? 23.991 24.792 -15.290 1.00 51.97 323 ASN A C 1
ATOM 2643 O O . ASN A 1 323 ? 23.419 23.782 -14.882 1.00 51.97 323 ASN A O 1
ATOM 2647 N N . ALA A 1 324 ? 24.826 25.506 -14.531 1.00 51.94 324 ALA A N 1
ATOM 2648 C CA . ALA A 1 324 ? 25.100 25.202 -13.125 1.00 51.94 324 ALA A CA 1
ATOM 2649 C C . ALA A 1 324 ? 23.807 25.097 -12.288 1.00 51.94 324 ALA A C 1
ATOM 2651 O O . ALA A 1 324 ? 23.733 24.238 -11.420 1.00 51.94 324 ALA A O 1
ATOM 2652 N N . GLU A 1 325 ? 22.765 25.861 -12.640 1.00 53.44 325 GLU A N 1
ATOM 2653 C CA . GLU A 1 325 ? 21.414 25.787 -12.053 1.00 53.44 325 GLU A CA 1
ATOM 2654 C C . GLU A 1 325 ? 20.706 24.435 -12.288 1.00 53.44 325 GLU A C 1
ATOM 2656 O O . GLU A 1 325 ? 19.985 23.962 -11.422 1.00 53.44 325 GLU A O 1
ATOM 2661 N N . PHE A 1 326 ? 20.928 23.762 -13.427 1.00 58.34 326 PHE A N 1
ATOM 2662 C CA . PHE A 1 326 ? 20.334 22.443 -13.708 1.00 58.34 326 PHE A CA 1
ATOM 2663 C C . PHE A 1 326 ? 21.004 21.336 -12.886 1.00 58.34 326 PHE A C 1
ATOM 2665 O O . PHE A 1 326 ? 20.356 20.400 -12.419 1.00 58.34 326 PHE A O 1
ATOM 2672 N N . ILE A 1 327 ? 22.325 21.445 -12.722 1.00 57.62 327 ILE A N 1
ATOM 2673 C CA . ILE A 1 327 ? 23.087 20.565 -11.838 1.00 57.62 327 ILE A CA 1
ATOM 2674 C C . ILE A 1 327 ? 22.681 20.835 -10.388 1.00 57.62 327 ILE A C 1
ATOM 2676 O O . ILE A 1 327 ? 22.537 19.877 -9.638 1.00 57.62 327 ILE A O 1
ATOM 2680 N N . GLU A 1 328 ? 22.433 22.094 -10.015 1.00 56.09 328 GLU A N 1
ATOM 2681 C CA . GLU A 1 328 ? 21.835 22.431 -8.728 1.00 56.09 328 GLU A CA 1
ATOM 2682 C C . GLU A 1 328 ? 20.472 21.767 -8.574 1.00 56.09 328 GLU A C 1
ATOM 2684 O O . GLU A 1 328 ? 20.399 20.951 -7.685 1.00 56.09 328 GLU A O 1
ATOM 2689 N N . ASP A 1 329 ? 19.464 21.936 -9.434 1.00 56.91 329 ASP A N 1
ATOM 2690 C CA . ASP A 1 329 ? 18.140 21.291 -9.261 1.00 56.91 329 ASP A CA 1
ATOM 2691 C C . ASP A 1 329 ? 18.199 19.752 -9.123 1.00 56.91 329 ASP A C 1
ATOM 2693 O O . ASP A 1 329 ? 17.522 19.160 -8.281 1.00 56.91 329 ASP A O 1
ATOM 2697 N N . VAL A 1 330 ? 19.052 19.083 -9.908 1.00 56.56 330 VAL A N 1
ATOM 2698 C CA . VAL A 1 330 ? 19.248 17.621 -9.838 1.00 56.56 330 VAL A CA 1
ATOM 2699 C C . VAL A 1 330 ? 19.985 17.188 -8.558 1.00 56.56 330 VAL A C 1
ATOM 2701 O O . VAL A 1 330 ? 19.742 16.088 -8.052 1.00 56.56 330 VAL A O 1
ATOM 2704 N N . ILE A 1 331 ? 20.867 18.039 -8.020 1.00 53.38 331 ILE A N 1
ATOM 2705 C CA . ILE A 1 331 ? 21.586 17.835 -6.750 1.00 53.38 331 ILE A CA 1
ATOM 2706 C C . ILE A 1 331 ? 20.754 18.311 -5.539 1.00 53.38 331 ILE A C 1
ATOM 2708 O O . ILE A 1 331 ? 20.865 17.726 -4.464 1.00 53.38 331 ILE A O 1
ATOM 2712 N N . TYR A 1 332 ? 19.905 19.330 -5.694 1.00 48.53 332 TYR A N 1
ATOM 2713 C CA . TYR A 1 332 ? 19.127 20.002 -4.644 1.00 48.53 332 TYR A CA 1
ATOM 2714 C C . TYR A 1 332 ? 17.966 19.131 -4.180 1.00 48.53 332 TYR A C 1
ATOM 2716 O O . TYR A 1 332 ? 17.658 19.107 -2.991 1.00 48.53 332 TYR A O 1
ATOM 2724 N N . ASP A 1 333 ? 17.397 18.329 -5.087 1.00 57.25 333 ASP A N 1
ATOM 2725 C CA . ASP A 1 333 ? 16.458 17.261 -4.729 1.00 57.25 333 ASP A CA 1
ATOM 2726 C C . ASP A 1 333 ? 17.132 16.129 -3.912 1.00 57.25 333 ASP A C 1
ATOM 2728 O O . ASP A 1 333 ? 16.453 15.226 -3.423 1.00 57.25 333 ASP A O 1
ATOM 2732 N N . GLY A 1 334 ? 18.463 16.163 -3.730 1.00 56.28 334 GLY A N 1
ATOM 2733 C CA . GLY A 1 334 ? 19.214 15.291 -2.819 1.00 56.28 334 GLY A CA 1
ATOM 2734 C C . GLY A 1 334 ? 19.345 13.836 -3.274 1.00 56.28 334 GLY A C 1
ATOM 2735 O O . GLY A 1 334 ? 19.748 12.981 -2.487 1.00 56.28 334 GLY A O 1
ATOM 2736 N N . VAL A 1 335 ? 18.989 13.537 -4.526 1.00 64.38 335 VAL A N 1
ATOM 2737 C CA . VAL A 1 335 ? 18.870 12.158 -5.026 1.00 64.38 335 VAL A CA 1
ATOM 2738 C C . VAL A 1 335 ? 20.214 11.556 -5.444 1.00 64.38 335 VAL A C 1
ATOM 2740 O O . VAL A 1 335 ? 20.420 10.362 -5.245 1.00 64.38 335 VAL A O 1
ATOM 2743 N N . TYR A 1 336 ? 21.121 12.355 -6.016 1.00 69.44 336 TYR A N 1
ATOM 2744 C CA . TYR A 1 336 ? 22.412 11.880 -6.520 1.00 69.44 336 TYR A CA 1
ATOM 2745 C C . TYR A 1 336 ? 23.565 12.779 -6.072 1.00 69.44 336 TYR A C 1
ATOM 2747 O O . TYR A 1 336 ? 23.515 14.004 -6.165 1.00 69.44 336 TYR A O 1
ATOM 2755 N N . THR A 1 337 ? 24.652 12.153 -5.635 1.00 73.88 337 THR A N 1
ATOM 2756 C CA . THR A 1 337 ? 25.927 12.808 -5.344 1.00 73.88 337 THR A CA 1
ATOM 2757 C C . THR A 1 337 ? 26.666 13.181 -6.632 1.00 73.88 337 THR A C 1
ATOM 2759 O O . THR A 1 337 ? 26.502 12.560 -7.684 1.00 73.88 337 THR A O 1
ATOM 2762 N N . ALA A 1 338 ? 27.591 14.144 -6.551 1.00 68.12 338 ALA A N 1
ATOM 2763 C CA . ALA A 1 338 ? 28.444 14.518 -7.686 1.00 68.12 338 ALA A CA 1
ATOM 2764 C C . ALA A 1 338 ? 29.282 13.344 -8.247 1.00 68.12 338 ALA A C 1
ATOM 2766 O O . ALA A 1 338 ? 29.687 13.370 -9.410 1.00 68.12 338 ALA A O 1
ATOM 2767 N N . SER A 1 339 ? 29.556 12.318 -7.430 1.00 70.25 339 SER A N 1
ATOM 2768 C CA . SER A 1 339 ? 30.228 11.086 -7.863 1.00 70.25 339 SER A CA 1
ATOM 2769 C C . SER A 1 339 ? 29.298 10.188 -8.683 1.00 70.25 339 SER A C 1
ATOM 2771 O O . SER A 1 339 ? 29.698 9.697 -9.736 1.00 70.25 339 SER A O 1
ATOM 2773 N N . GLU A 1 340 ? 28.051 10.012 -8.244 1.00 73.69 340 GLU A N 1
ATOM 2774 C CA . GLU A 1 340 ? 27.053 9.206 -8.958 1.00 73.69 340 GLU A CA 1
ATOM 2775 C C . GLU A 1 340 ? 26.676 9.838 -10.297 1.00 73.69 340 GLU A C 1
ATOM 2777 O O . GLU A 1 340 ? 26.589 9.130 -11.294 1.00 73.69 340 GLU A O 1
ATOM 2782 N N . ILE A 1 341 ? 26.562 11.170 -10.367 1.00 72.19 341 ILE A N 1
ATOM 2783 C CA . ILE A 1 341 ? 26.316 11.880 -11.634 1.00 72.19 341 ILE A CA 1
ATOM 2784 C C . ILE A 1 341 ? 27.434 11.589 -12.646 1.00 72.19 341 ILE A C 1
ATOM 2786 O O . ILE A 1 341 ? 27.160 11.311 -13.811 1.00 72.19 341 ILE A O 1
ATOM 2790 N N . LYS A 1 342 ? 28.703 11.590 -12.210 1.00 70.44 342 LYS A N 1
ATOM 2791 C CA . LYS A 1 342 ? 29.835 11.229 -13.081 1.00 70.44 342 LYS A CA 1
ATOM 2792 C C . LYS A 1 342 ? 29.772 9.776 -13.540 1.00 70.44 342 LYS A C 1
ATOM 2794 O O . LYS A 1 342 ? 30.121 9.511 -14.681 1.00 70.44 342 LYS A O 1
ATOM 2799 N N . GLN A 1 343 ? 29.352 8.852 -12.677 1.00 75.19 343 GLN A N 1
ATOM 2800 C CA . GLN A 1 343 ? 29.179 7.446 -13.050 1.00 75.19 343 GLN A CA 1
ATOM 2801 C C . GLN A 1 343 ? 28.051 7.265 -14.068 1.00 75.19 343 GLN A C 1
ATOM 2803 O O . GLN A 1 343 ? 28.247 6.550 -15.042 1.00 75.19 343 GLN A O 1
ATOM 2808 N N . ILE A 1 344 ? 26.921 7.960 -13.896 1.00 73.94 344 ILE A N 1
ATOM 2809 C CA . ILE A 1 344 ? 25.781 7.906 -14.824 1.00 73.94 344 ILE A CA 1
ATOM 2810 C C . ILE A 1 344 ? 26.171 8.421 -16.214 1.00 73.94 344 ILE A C 1
ATOM 2812 O O . ILE A 1 344 ? 25.738 7.864 -17.211 1.00 73.94 344 ILE A O 1
ATOM 2816 N N . LEU A 1 345 ? 27.021 9.445 -16.297 1.00 70.50 345 LEU A N 1
ATOM 2817 C CA . LEU A 1 345 ? 27.519 9.976 -17.573 1.00 70.50 345 LEU A CA 1
ATOM 2818 C C . LEU A 1 345 ? 28.547 9.075 -18.274 1.00 70.50 345 LEU A C 1
ATOM 2820 O O . LEU A 1 345 ? 28.918 9.346 -19.413 1.00 70.50 345 LEU A O 1
ATOM 2824 N N . LEU A 1 346 ? 29.060 8.061 -17.575 1.00 69.62 346 LEU A N 1
ATOM 2825 C CA . LEU A 1 346 ? 29.976 7.058 -18.123 1.00 69.62 346 LEU A CA 1
ATOM 2826 C C . LEU A 1 346 ? 29.249 5.779 -18.575 1.00 69.62 346 LEU A C 1
ATOM 2828 O O . LEU A 1 346 ? 29.907 4.895 -19.134 1.00 69.62 346 LEU A O 1
ATOM 2832 N N . LEU A 1 347 ? 27.939 5.680 -18.312 1.00 67.25 347 LEU A N 1
ATOM 2833 C CA . LEU A 1 347 ? 27.036 4.690 -18.905 1.00 67.25 347 LEU A CA 1
ATOM 2834 C C . LEU A 1 347 ? 26.815 5.054 -20.372 1.00 67.25 347 LEU A C 1
ATOM 2836 O O . LEU A 1 347 ? 27.005 4.155 -21.222 1.00 67.25 347 LEU A O 1
#

Organism: NCBI:txid1819745

Foldseek 3Di:
DPPQWQDDPQDLATPVLVVVLVVLLVVLLVQLLVVDLVSNLVSLVVVLCVLPPVVCLVLVLVVLCCLQFNDLPPDDDVPPDDDPVSVVVVVVVVVVVVVVLVNDPDDDDDPDDPSVVVSLSSVLVVQNVLQSLVVSLVSLVVSLVSSLVSNVVNDPDDDPVSNVSSVVSSVSSVVSSVVSVVVSVVSLVCCCVRPVLVVCVVLCVVVVPDDDDDDPVCLVVLVVSLVVVLVVLCVVLVSSVSNHDPVVSVVNLLVSLLSVLVSLLVSLLVDDDDLVRLVSLLVSVVVVVVVSVVVDVDPSCVSNVLSNLLSVLSNDPDPVPDDPVVVCVSCVVVNDDPVVSVSSPRD

pLDDT: mean 70.37, std 18.29, range [25.48, 92.88]

Secondary structure (DSSP, 8-state):
--------TT-SS-HHHHHHHHHHHHHHHHHHTTT-HHHHHHHHHHHHHHHT-HHHHHHHHHHHHHHHH--TTSS--TTS---HHHHHHHHHHHHHHHHHHTT-----S--S-HHHHHHHHHHHHHHHHHHHHHHHHHHHHHHHHHHHHHHHHH-SS--HHHHHHHHHHHHHHHHHHHHHHHHHHHHHHHHIIIIIHHHHHGGGHHHHS--S---TTHHHHHHHHHHHHHHHHHHHHHHHHTTS-HHHHHHHHHHHHHHHHHHHHHHHHTS---HHHHHHHHHHHHHHHHHHHHT-SS--GGGTHHHHHHHHHHT-S-TTTS-HHHHHHHHHTT---HHHHHHHTT-